Protein AF-A0A9J7BNA0-F1 (afdb_monomer)

Radius of gyration: 37.61 Å; Cα contacts (8 Å, |Δi|>4): 120; chains: 1; bounding box: 108×45×106 Å

Mean predicted aligned error: 14.89 Å

pLDDT: mean 81.91, std 12.7, range [49.75, 96.06]

Secondary structure (DSSP, 8-state):
-PPP---HHHHHHHHHHT--EEE-S-HHHHHHHHHHHHHHHHHHHHHHHHHHTTT--TT--HHHHHHHH-S--HHHHHHHTPPP------EEEHHHHHHHHHHHHHHHHHHHHHHHHHHHHHHHHHHHHHHT--HHHHHHHHHHHHHHHTT--HHHHHHHHH---HHHHHHHHHHHHHTT-HHHHHHHHH-HHHHHHHHHHHHHHHHHHHHHHHHHHHHHHHHHHHHHHHHHHHHHHHHH-

Organism: NCBI:txid1002689

Structure (mmCIF, N/CA/C/O backbone):
data_AF-A0A9J7BNA0-F1
#
_entry.id   AF-A0A9J7BNA0-F1
#
loop_
_atom_site.group_PDB
_atom_site.id
_atom_site.type_symbol
_atom_site.label_atom_id
_atom_site.label_alt_id
_atom_site.label_comp_id
_atom_site.label_asym_id
_atom_site.label_entity_id
_atom_site.label_seq_id
_atom_site.pdbx_PDB_ins_code
_atom_site.Cartn_x
_atom_site.Cartn_y
_atom_site.Cartn_z
_atom_site.occupancy
_atom_site.B_iso_or_equiv
_atom_sit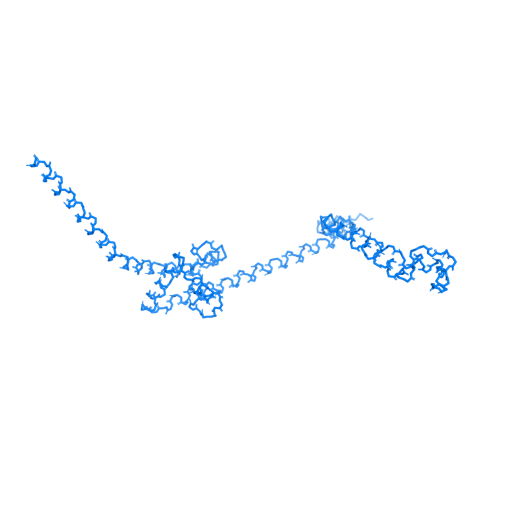e.auth_seq_id
_atom_site.auth_comp_id
_atom_site.auth_asym_id
_atom_site.auth_atom_id
_atom_site.pdbx_PDB_model_num
ATOM 1 N N . MET A 1 1 ? 54.570 -19.676 -33.212 1.00 49.75 1 MET A N 1
ATOM 2 C CA . MET A 1 1 ? 54.218 -19.304 -31.824 1.00 49.75 1 MET A CA 1
ATOM 3 C C . MET A 1 1 ? 52.813 -19.805 -31.502 1.00 49.75 1 MET A C 1
ATOM 5 O O . MET A 1 1 ? 51.882 -19.372 -32.180 1.00 49.75 1 MET A O 1
ATOM 9 N N . PRO A 1 2 ? 52.630 -20.730 -30.544 1.00 56.91 2 PRO A N 1
ATOM 10 C CA . PRO A 1 2 ? 51.299 -21.120 -30.087 1.00 56.91 2 PRO A CA 1
ATOM 11 C C . PRO A 1 2 ? 50.651 -19.941 -29.348 1.00 56.91 2 PRO A C 1
ATOM 13 O O . PRO A 1 2 ? 51.281 -19.310 -28.505 1.00 56.91 2 PRO A O 1
ATOM 16 N N . LYS A 1 3 ? 49.406 -19.598 -29.702 1.00 75.62 3 LYS A N 1
ATOM 17 C CA . LYS A 1 3 ? 48.651 -18.550 -28.999 1.00 75.62 3 LYS A CA 1
ATOM 18 C C . LYS A 1 3 ? 48.366 -19.019 -27.576 1.00 75.62 3 LYS A C 1
ATOM 20 O O . LYS A 1 3 ? 47.808 -20.101 -27.404 1.00 75.62 3 LYS A O 1
ATOM 25 N N . GLU A 1 4 ? 48.702 -18.191 -26.593 1.00 82.69 4 GLU A N 1
ATOM 26 C CA . GLU A 1 4 ? 48.373 -18.453 -25.193 1.00 82.69 4 GLU A CA 1
ATOM 27 C C . GLU A 1 4 ? 46.866 -18.720 -25.018 1.00 82.69 4 GLU A C 1
ATOM 29 O O . GLU A 1 4 ? 46.027 -18.099 -25.695 1.00 82.69 4 GLU A O 1
ATOM 34 N N . PRO A 1 5 ? 46.494 -19.676 -24.149 1.00 82.50 5 PRO A N 1
ATOM 35 C CA . PRO A 1 5 ? 45.103 -20.018 -23.924 1.00 82.50 5 PRO A CA 1
ATOM 36 C C . PRO A 1 5 ? 44.379 -18.844 -23.263 1.00 82.50 5 PRO A C 1
ATOM 38 O O . PRO A 1 5 ? 44.625 -18.493 -22.115 1.00 82.50 5 PRO A O 1
ATOM 41 N N . LYS A 1 6 ? 43.432 -18.262 -24.000 1.00 87.19 6 LYS A N 1
ATOM 42 C CA . LYS A 1 6 ? 42.624 -17.133 -23.526 1.00 87.19 6 LYS A CA 1
ATOM 43 C C . LYS A 1 6 ? 41.837 -17.488 -22.270 1.00 87.19 6 LYS A C 1
ATOM 45 O O . LYS A 1 6 ? 41.198 -18.550 -22.214 1.00 87.19 6 LYS A O 1
ATOM 50 N N . THR A 1 7 ? 41.786 -16.558 -21.324 1.00 91.25 7 THR A N 1
ATOM 51 C CA . THR A 1 7 ? 40.997 -16.713 -20.097 1.00 91.25 7 THR A CA 1
ATOM 52 C C . THR A 1 7 ? 39.488 -16.753 -20.402 1.00 91.25 7 THR A C 1
ATOM 54 O O . THR A 1 7 ? 39.037 -16.263 -21.445 1.00 91.25 7 THR A O 1
ATOM 57 N N . PRO A 1 8 ? 38.641 -17.318 -19.516 1.00 90.25 8 PRO A N 1
ATOM 58 C CA . PRO A 1 8 ? 37.188 -17.310 -19.711 1.00 90.25 8 PRO A CA 1
ATOM 59 C C . PRO A 1 8 ? 36.594 -15.902 -19.899 1.00 90.25 8 PRO A C 1
ATOM 61 O O . PRO A 1 8 ? 35.649 -15.729 -20.671 1.00 90.25 8 PRO A O 1
ATOM 64 N N . GLN A 1 9 ? 37.162 -14.886 -19.239 1.00 86.38 9 GLN A N 1
ATOM 65 C CA . GLN A 1 9 ? 36.728 -13.494 -19.384 1.00 86.38 9 GLN A CA 1
ATOM 66 C C . GLN A 1 9 ? 37.107 -12.919 -20.755 1.00 86.38 9 GLN A C 1
ATOM 68 O O . GLN A 1 9 ? 36.266 -12.303 -21.410 1.00 86.38 9 GLN A O 1
ATOM 73 N N . GLU A 1 10 ? 38.319 -13.188 -21.242 1.00 86.38 10 GLU A N 1
ATOM 74 C CA . GLU A 1 10 ? 38.751 -12.790 -22.587 1.00 86.38 10 GLU A CA 1
ATOM 75 C C . GLU A 1 10 ? 37.934 -13.468 -23.683 1.00 86.38 10 GLU A C 1
ATOM 77 O O . GLU A 1 10 ? 37.522 -12.811 -24.641 1.00 86.38 10 GLU A O 1
ATOM 82 N N . LYS A 1 11 ? 37.642 -14.767 -23.538 1.00 83.50 11 LYS A N 1
ATOM 83 C CA . LYS A 1 11 ? 36.751 -15.492 -24.456 1.00 83.50 11 LYS A CA 1
ATOM 84 C C . LYS A 1 11 ? 35.374 -14.828 -24.507 1.00 83.50 11 LYS A C 1
ATOM 86 O O . LYS A 1 11 ? 34.855 -14.588 -25.593 1.00 83.50 11 LYS A O 1
ATOM 91 N N . LYS A 1 12 ? 34.818 -14.447 -23.353 1.00 81.06 12 LYS A N 1
ATOM 92 C CA . LYS A 1 12 ? 33.523 -13.756 -23.254 1.00 81.06 12 LYS A CA 1
ATOM 93 C C . LYS A 1 12 ? 33.541 -12.363 -23.892 1.00 81.06 12 LYS A C 1
ATOM 95 O O . LYS A 1 12 ? 32.590 -12.006 -24.582 1.00 81.06 12 LYS A O 1
ATOM 100 N N . LEU A 1 13 ? 34.609 -11.589 -23.692 1.00 81.12 13 LEU A N 1
ATOM 101 C CA . LEU A 1 13 ? 34.778 -10.274 -24.320 1.00 81.12 13 LEU A CA 1
ATOM 102 C C . LEU A 1 13 ? 34.930 -10.382 -25.840 1.00 81.12 13 LEU A C 1
ATOM 104 O O . LEU A 1 13 ? 34.396 -9.552 -26.570 1.00 81.12 13 LEU A O 1
ATOM 108 N N . LEU A 1 14 ? 35.619 -11.412 -26.326 1.00 79.00 14 LEU A N 1
ATOM 109 C CA . LEU A 1 14 ? 35.747 -11.670 -27.758 1.00 79.00 14 LEU A CA 1
ATOM 110 C C . LEU A 1 14 ? 34.424 -12.094 -28.387 1.00 79.00 14 LEU A C 1
ATOM 112 O O . LEU A 1 14 ? 34.091 -11.589 -29.452 1.00 79.00 14 LEU A O 1
ATOM 116 N N . GLU A 1 15 ? 33.653 -12.964 -27.733 1.00 72.38 15 GLU A N 1
ATOM 117 C CA . GLU A 1 15 ? 32.307 -13.316 -28.199 1.00 72.38 15 GLU A CA 1
ATOM 118 C C . GLU A 1 15 ? 31.359 -12.108 -28.191 1.00 72.38 15 GLU A C 1
ATOM 120 O O . GLU A 1 15 ? 30.555 -11.957 -29.107 1.00 72.38 15 GLU A O 1
ATOM 125 N N . LEU A 1 16 ? 31.489 -11.197 -27.218 1.00 70.19 16 LEU A N 1
ATOM 126 C CA . LEU A 1 16 ? 30.736 -9.938 -27.204 1.00 70.19 16 LEU A CA 1
ATOM 127 C C . LEU A 1 16 ? 31.127 -9.018 -28.375 1.00 70.19 16 LEU A C 1
ATOM 129 O O . LEU A 1 16 ? 30.255 -8.374 -28.949 1.00 70.19 16 LEU A O 1
ATOM 133 N N . LYS A 1 17 ? 32.415 -8.980 -28.745 1.00 70.75 17 LYS A N 1
ATOM 134 C CA . LYS A 1 17 ? 32.945 -8.179 -29.865 1.00 70.75 17 LYS A CA 1
ATOM 135 C C . LYS A 1 17 ? 32.585 -8.722 -31.254 1.00 70.75 17 LYS A C 1
ATOM 137 O O . LYS A 1 17 ? 32.700 -7.980 -32.219 1.00 70.75 17 LYS A O 1
ATOM 142 N N . LYS A 1 18 ? 32.172 -9.988 -31.379 1.00 72.25 18 LYS A N 1
ATOM 143 C CA . LYS A 1 18 ? 31.821 -10.615 -32.669 1.00 72.25 18 LYS A CA 1
ATOM 144 C C . LYS A 1 18 ? 30.468 -10.164 -33.250 1.00 72.25 18 LYS A C 1
ATOM 146 O O . LYS A 1 18 ? 30.136 -10.586 -34.349 1.00 72.25 18 LYS A O 1
ATOM 151 N N . ASP A 1 19 ? 29.702 -9.335 -32.533 1.00 63.59 19 ASP A N 1
ATOM 152 C CA . ASP A 1 19 ? 28.435 -8.727 -32.980 1.00 63.59 19 ASP A CA 1
ATOM 153 C C . ASP A 1 19 ? 27.456 -9.703 -33.665 1.00 63.59 19 ASP A C 1
ATOM 155 O O . ASP A 1 19 ? 26.945 -9.483 -34.763 1.00 63.59 19 ASP A O 1
ATOM 159 N N . TYR A 1 20 ? 27.126 -10.804 -32.983 1.00 73.44 20 TYR A N 1
ATOM 160 C CA . TYR A 1 20 ? 26.054 -11.685 -33.447 1.00 73.44 20 TYR A CA 1
ATOM 161 C C . TYR A 1 20 ? 24.718 -10.939 -33.489 1.00 73.44 20 TYR A C 1
ATOM 163 O O . TYR A 1 20 ? 24.246 -10.415 -32.475 1.00 73.44 20 TYR A O 1
ATOM 171 N N . PHE A 1 21 ? 24.068 -10.940 -34.650 1.00 68.44 21 PHE A N 1
ATOM 172 C CA . PHE A 1 21 ? 22.734 -10.379 -34.808 1.00 68.44 21 PHE A CA 1
ATOM 173 C C . PHE A 1 21 ? 21.676 -11.336 -34.255 1.00 68.44 21 PHE A C 1
ATOM 175 O O . PHE A 1 21 ? 21.644 -12.524 -34.568 1.00 68.44 21 PHE A O 1
ATOM 182 N N . THR A 1 22 ? 20.775 -10.809 -33.429 1.00 68.06 22 THR A N 1
ATOM 183 C CA . THR A 1 22 ? 19.666 -11.563 -32.830 1.00 68.06 22 THR A CA 1
ATOM 184 C C . THR A 1 22 ? 18.336 -10.867 -33.089 1.00 68.06 22 THR A C 1
ATOM 186 O O . THR A 1 22 ? 18.305 -9.691 -33.449 1.00 68.06 22 THR A O 1
ATOM 189 N N . PHE A 1 23 ? 17.216 -11.569 -32.883 1.00 66.31 23 PHE A N 1
ATOM 190 C CA . PHE A 1 23 ? 15.881 -10.971 -33.005 1.00 66.31 23 PHE A CA 1
ATOM 191 C C . PHE A 1 23 ? 15.755 -9.687 -32.174 1.00 66.31 23 PHE A C 1
ATOM 193 O O . PHE A 1 23 ? 16.290 -9.614 -31.058 1.00 66.31 23 PHE A O 1
ATOM 200 N N . SER A 1 24 ? 15.010 -8.719 -32.721 1.00 66.56 24 SER A N 1
ATOM 201 C CA . SER A 1 24 ? 14.862 -7.357 -32.194 1.00 66.56 24 SER A CA 1
ATOM 202 C C . SER A 1 24 ? 14.508 -7.283 -30.698 1.00 66.56 24 SER A C 1
ATOM 204 O O . SER A 1 24 ? 14.063 -8.253 -30.076 1.00 66.56 24 SER A O 1
ATOM 206 N N . ARG A 1 25 ? 14.709 -6.094 -30.114 1.00 64.62 25 ARG A N 1
ATOM 207 C CA . ARG A 1 25 ? 14.504 -5.791 -28.686 1.00 64.62 25 ARG A CA 1
ATOM 208 C C . ARG A 1 25 ? 13.150 -6.268 -28.143 1.00 64.62 25 ARG A C 1
ATOM 210 O O . ARG A 1 25 ? 13.113 -6.783 -27.030 1.00 64.62 25 ARG A O 1
ATOM 217 N N . ASP A 1 26 ? 12.090 -6.164 -28.947 1.00 66.38 26 ASP A N 1
ATOM 218 C CA . ASP A 1 26 ? 10.745 -6.645 -28.623 1.00 66.38 26 ASP A CA 1
ATOM 219 C C . ASP A 1 26 ? 10.154 -7.463 -29.790 1.00 66.38 26 ASP A C 1
ATOM 221 O O . ASP A 1 26 ? 9.396 -6.936 -30.616 1.00 66.38 26 ASP A O 1
ATOM 225 N N . PRO A 1 27 ? 10.428 -8.779 -29.849 1.00 63.47 27 PRO A N 1
ATOM 226 C CA . PRO A 1 27 ? 9.988 -9.637 -30.954 1.00 63.47 27 PRO A CA 1
ATOM 227 C C . PRO A 1 27 ? 8.460 -9.645 -31.117 1.00 63.47 27 PRO A C 1
ATOM 229 O O . PRO A 1 27 ? 7.922 -9.685 -32.225 1.00 63.47 27 PRO A O 1
ATOM 232 N N . HIS A 1 28 ? 7.737 -9.542 -29.998 1.00 66.75 28 HIS A N 1
ATOM 233 C CA . HIS A 1 28 ? 6.276 -9.519 -29.974 1.00 66.75 28 HIS A CA 1
ATOM 234 C C . HIS A 1 28 ? 5.677 -8.129 -30.226 1.00 66.75 28 HIS A C 1
ATOM 236 O O . HIS A 1 28 ? 4.518 -8.045 -30.643 1.00 66.75 28 HIS A O 1
ATOM 242 N N . ALA A 1 29 ? 6.430 -7.040 -30.014 1.00 65.38 29 ALA A N 1
ATOM 243 C CA . ALA A 1 29 ? 5.938 -5.693 -30.306 1.00 65.38 29 ALA A CA 1
ATOM 244 C C . ALA A 1 29 ? 5.717 -5.512 -31.807 1.00 65.38 29 ALA A C 1
ATOM 246 O O . ALA A 1 29 ? 4.726 -4.899 -32.199 1.00 65.38 29 ALA A O 1
ATOM 247 N N . PHE A 1 30 ? 6.560 -6.120 -32.649 1.00 67.06 30 PHE A N 1
ATOM 248 C CA . PHE A 1 30 ? 6.318 -6.177 -34.089 1.00 67.06 30 PHE A CA 1
ATOM 249 C C . PHE A 1 30 ? 4.976 -6.855 -34.396 1.00 67.06 30 PHE A C 1
ATOM 251 O O . PHE A 1 30 ? 4.120 -6.231 -35.012 1.00 67.06 30 PHE A O 1
ATOM 258 N N . ARG A 1 31 ? 4.719 -8.068 -33.881 1.00 68.88 31 ARG A N 1
ATOM 259 C CA . ARG A 1 31 ? 3.440 -8.779 -34.099 1.00 68.88 31 ARG A CA 1
ATOM 260 C C . ARG A 1 31 ? 2.221 -7.938 -33.694 1.00 68.88 31 ARG A C 1
ATOM 262 O O . ARG A 1 31 ? 1.239 -7.911 -34.429 1.00 68.88 31 ARG A O 1
ATOM 269 N N . LYS A 1 32 ? 2.287 -7.238 -32.555 1.00 70.88 32 LYS A N 1
ATOM 270 C CA . LYS A 1 32 ? 1.180 -6.402 -32.056 1.00 70.88 32 LYS A CA 1
ATOM 271 C C . LYS A 1 32 ? 1.008 -5.096 -32.841 1.00 70.88 32 LYS A C 1
ATOM 273 O O . LYS A 1 32 ? -0.116 -4.693 -33.120 1.00 70.88 32 LYS A O 1
ATOM 278 N N . THR A 1 33 ? 2.101 -4.429 -33.209 1.00 72.75 33 THR A N 1
ATOM 279 C CA . THR A 1 33 ? 2.055 -3.089 -33.827 1.00 72.75 33 THR A CA 1
ATOM 280 C C . THR A 1 33 ? 2.015 -3.117 -35.353 1.00 72.75 33 THR A C 1
ATOM 282 O O . THR A 1 33 ? 1.596 -2.135 -35.960 1.00 72.75 33 THR A O 1
ATOM 285 N N . TRP A 1 34 ? 2.382 -4.231 -35.991 1.00 78.19 34 TRP A N 1
ATOM 286 C CA . TRP A 1 34 ? 2.466 -4.351 -37.449 1.00 78.19 34 TRP A CA 1
ATOM 287 C C . TRP A 1 34 ? 1.127 -4.137 -38.149 1.00 78.19 34 TRP A C 1
ATOM 289 O O . TRP A 1 34 ? 1.064 -3.389 -39.122 1.00 78.19 34 TRP A O 1
ATOM 299 N N . LYS A 1 35 ? 0.040 -4.720 -37.619 1.00 80.81 35 LYS A N 1
ATOM 300 C CA . LYS A 1 35 ? -1.314 -4.494 -38.149 1.00 80.81 35 LYS A CA 1
ATOM 301 C C . LYS A 1 35 ? -1.668 -3.005 -38.106 1.00 80.81 35 LYS A C 1
ATOM 303 O O . LYS A 1 35 ? -2.096 -2.457 -39.114 1.00 80.81 35 LYS A O 1
ATOM 308 N N . ARG A 1 36 ? -1.413 -2.336 -36.974 1.00 82.00 36 ARG A N 1
ATOM 309 C CA . ARG A 1 36 ? -1.677 -0.898 -36.802 1.00 82.00 36 ARG A CA 1
ATOM 310 C C . ARG A 1 36 ? -0.821 -0.040 -37.739 1.00 82.00 36 ARG A C 1
ATOM 312 O O . ARG A 1 36 ? -1.359 0.846 -38.387 1.00 82.00 36 ARG A O 1
ATOM 319 N N . LYS A 1 37 ? 0.475 -0.341 -37.876 1.00 79.06 37 LYS A N 1
ATOM 320 C CA . LYS A 1 37 ? 1.382 0.355 -38.806 1.00 79.06 37 LYS A CA 1
ATOM 321 C C . LYS A 1 37 ? 0.944 0.210 -40.269 1.00 79.06 37 LYS A C 1
ATOM 323 O O . LYS A 1 37 ? 0.960 1.197 -40.994 1.00 79.06 37 LYS A O 1
ATOM 328 N N . LYS A 1 38 ? 0.496 -0.982 -40.688 1.00 82.38 38 LYS A N 1
ATOM 329 C CA . LYS A 1 38 ? -0.084 -1.209 -42.025 1.00 82.38 38 LYS A CA 1
ATOM 330 C C . LYS A 1 38 ? -1.350 -0.391 -42.260 1.00 82.38 38 LYS A C 1
ATOM 332 O O . LYS A 1 38 ? -1.500 0.192 -43.327 1.00 82.38 38 LYS A O 1
ATOM 337 N N . VAL A 1 39 ? -2.247 -0.353 -41.275 1.00 85.25 39 VAL A N 1
ATOM 338 C CA . VAL A 1 39 ? -3.492 0.424 -41.367 1.00 85.25 39 VAL A CA 1
ATOM 339 C C . VAL A 1 39 ? -3.189 1.913 -41.511 1.00 85.25 39 VAL A C 1
ATOM 341 O O . VAL A 1 39 ? -3.719 2.529 -42.426 1.00 85.25 39 VAL A O 1
ATOM 344 N N . LEU A 1 40 ? -2.295 2.463 -40.683 1.00 84.38 40 LEU A N 1
ATOM 345 C CA . LEU A 1 40 ? -1.916 3.878 -40.749 1.00 84.38 40 LEU A CA 1
ATOM 346 C C . LEU A 1 40 ? -1.260 4.240 -42.088 1.00 84.38 40 LEU A C 1
ATOM 348 O O . LEU A 1 40 ? -1.687 5.193 -42.726 1.00 84.38 40 LEU A O 1
ATOM 352 N N . ALA A 1 41 ? -0.308 3.435 -42.573 1.00 82.19 41 ALA A N 1
ATOM 353 C CA . ALA A 1 41 ? 0.324 3.679 -43.873 1.00 82.19 41 ALA A CA 1
ATOM 354 C C . ALA A 1 41 ? -0.683 3.619 -45.040 1.00 82.19 41 ALA A C 1
ATOM 356 O O . ALA A 1 41 ? -0.592 4.402 -45.982 1.00 82.19 41 ALA A O 1
ATOM 357 N N . ASN A 1 42 ? -1.668 2.715 -44.975 1.00 83.19 42 ASN A N 1
ATOM 358 C CA . ASN A 1 42 ? -2.739 2.642 -45.972 1.00 83.19 42 ASN A CA 1
ATOM 359 C C . ASN A 1 42 ? -3.721 3.819 -45.866 1.00 83.19 42 ASN A C 1
ATOM 361 O O . ASN A 1 42 ? -4.209 4.284 -46.892 1.00 83.19 42 ASN A O 1
ATOM 365 N N . GLN A 1 43 ? -4.025 4.291 -44.654 1.00 84.31 43 GLN A N 1
ATOM 366 C CA . GLN A 1 43 ? -4.859 5.476 -44.441 1.00 84.31 43 GLN A CA 1
ATOM 367 C C . GLN A 1 43 ? -4.174 6.733 -44.974 1.00 84.31 43 GLN A C 1
ATOM 369 O O . GLN A 1 43 ? -4.803 7.482 -45.710 1.00 84.31 43 GLN A O 1
ATOM 374 N N . GLU A 1 44 ? -2.888 6.929 -44.681 1.00 83.25 44 GLU A N 1
ATOM 375 C CA . GLU A 1 44 ? -2.104 8.042 -45.227 1.00 83.25 44 GLU A CA 1
ATOM 376 C C . GLU A 1 44 ? -2.028 7.992 -46.750 1.00 83.25 44 GLU A C 1
ATOM 378 O O . GLU A 1 44 ? -2.224 9.012 -47.399 1.00 83.25 44 GLU A O 1
ATOM 383 N N . TYR A 1 45 ? -1.802 6.808 -47.328 1.00 81.12 45 TYR A N 1
ATOM 384 C CA . TYR A 1 45 ? -1.828 6.621 -48.778 1.00 81.12 45 TYR A CA 1
ATOM 385 C C . TYR A 1 45 ? -3.180 7.029 -49.377 1.00 81.12 45 TYR A C 1
ATOM 387 O O . TYR A 1 45 ? -3.211 7.794 -50.333 1.00 81.12 45 TYR A O 1
ATOM 395 N N . ARG A 1 46 ? -4.293 6.564 -48.789 1.00 80.56 46 ARG A N 1
ATOM 396 C CA . ARG A 1 46 ? -5.649 6.909 -49.248 1.00 80.56 46 ARG A CA 1
ATOM 397 C C . ARG A 1 46 ? -5.955 8.394 -49.093 1.00 80.56 46 ARG A C 1
ATOM 399 O O . ARG A 1 46 ? -6.623 8.964 -49.944 1.00 80.56 46 ARG A O 1
ATOM 406 N N . ARG A 1 47 ? -5.477 9.011 -48.011 1.00 82.19 47 ARG A N 1
ATOM 407 C CA . ARG A 1 47 ? -5.650 10.443 -47.767 1.00 82.19 47 ARG A CA 1
ATOM 408 C C . ARG A 1 47 ? -4.886 11.260 -48.806 1.00 82.19 47 ARG A C 1
ATOM 410 O O . ARG A 1 47 ? -5.492 12.097 -49.450 1.00 82.19 47 ARG A O 1
ATOM 417 N N . LYS A 1 48 ? -3.612 10.935 -49.045 1.00 79.50 48 LYS A N 1
ATOM 418 C CA . LYS A 1 48 ? -2.792 11.575 -50.086 1.00 79.50 48 LYS A CA 1
ATOM 419 C C . LYS A 1 48 ? -3.385 11.394 -51.480 1.00 79.50 48 LYS A C 1
ATOM 421 O O . LYS A 1 48 ? -3.403 12.341 -52.252 1.00 79.50 48 LYS A O 1
ATOM 426 N N . SER A 1 49 ? -3.901 10.204 -51.802 1.00 73.50 49 SER A N 1
ATOM 427 C CA . SER A 1 49 ? -4.585 10.001 -53.081 1.00 73.50 49 SER A CA 1
ATOM 428 C C . SER A 1 49 ? -5.872 10.819 -53.168 1.00 73.50 49 SER A C 1
ATOM 430 O O . SER A 1 49 ? -6.124 11.429 -54.194 1.00 73.50 49 SER A O 1
ATOM 432 N N . ALA A 1 50 ? -6.673 10.870 -52.100 1.00 76.31 50 ALA A N 1
ATOM 433 C CA . ALA A 1 50 ? -7.898 11.665 -52.083 1.00 76.31 50 ALA A CA 1
ATOM 434 C C . ALA A 1 50 ? -7.612 13.170 -52.194 1.00 76.31 50 ALA A C 1
ATOM 436 O O . ALA A 1 50 ? -8.323 13.848 -52.916 1.00 76.31 50 ALA A O 1
ATOM 437 N N . GLU A 1 51 ? -6.565 13.674 -51.533 1.00 77.38 51 GLU A N 1
ATOM 438 C CA . GLU A 1 51 ? -6.098 15.064 -51.649 1.00 77.38 51 GLU A CA 1
ATOM 439 C C . GLU A 1 51 ? -5.655 15.385 -53.088 1.00 77.38 51 GLU A C 1
ATOM 441 O O . GLU A 1 51 ? -6.057 16.406 -53.633 1.00 77.38 51 GLU A O 1
ATOM 446 N N . LEU A 1 52 ? -4.894 14.491 -53.734 1.00 71.12 52 LEU A N 1
ATOM 447 C CA . LEU A 1 52 ? -4.442 14.671 -55.122 1.00 71.12 52 LEU A CA 1
ATOM 448 C C . LEU A 1 52 ? -5.593 14.663 -56.138 1.00 71.12 52 LEU A C 1
ATOM 450 O O . LEU A 1 52 ? -5.554 15.409 -57.109 1.00 71.12 52 LEU A O 1
ATOM 454 N N . PHE A 1 53 ? -6.613 13.832 -55.918 1.00 70.50 53 PHE A N 1
ATOM 455 C CA . PHE A 1 53 ? -7.763 13.703 -56.818 1.00 70.50 53 PHE A CA 1
ATOM 456 C C . PHE A 1 53 ? -8.989 14.511 -56.365 1.00 70.50 53 PHE A C 1
ATOM 458 O O . PHE A 1 53 ? -10.053 14.375 -56.959 1.00 70.50 53 PHE A O 1
ATOM 465 N N . ALA A 1 54 ? -8.870 15.363 -55.340 1.00 69.56 54 ALA A N 1
ATOM 466 C CA . ALA A 1 54 ? -9.995 16.124 -54.786 1.00 69.56 54 ALA A CA 1
ATOM 467 C C . ALA A 1 54 ? -10.636 17.081 -55.806 1.00 69.56 54 ALA A C 1
ATOM 469 O O . ALA A 1 54 ? -11.820 17.390 -55.705 1.00 69.56 54 ALA A O 1
ATOM 470 N N . HIS A 1 55 ? -9.852 17.536 -56.784 1.00 65.94 55 HIS A N 1
ATOM 471 C CA . HIS A 1 55 ? -10.278 18.457 -57.838 1.00 65.94 55 HIS A CA 1
ATOM 472 C C . HIS A 1 55 ? -10.782 17.745 -59.102 1.00 65.94 55 HIS A C 1
ATOM 474 O O . HIS A 1 55 ? -11.206 18.410 -60.042 1.00 65.94 55 HIS A O 1
ATOM 480 N N . VAL A 1 56 ? -10.740 16.407 -59.137 1.00 62.84 56 VAL A N 1
ATOM 481 C CA . VAL A 1 56 ? -11.154 15.612 -60.297 1.00 62.84 56 VAL A CA 1
ATOM 482 C C . VAL A 1 56 ? -12.597 15.148 -60.112 1.00 62.84 56 VAL A C 1
ATOM 484 O O . VAL A 1 56 ? -12.906 14.355 -59.221 1.00 62.84 56 VAL A O 1
ATOM 487 N N . THR A 1 57 ? -13.495 15.633 -60.966 1.00 62.09 57 THR A N 1
ATOM 488 C CA . THR A 1 57 ? -14.905 15.231 -60.983 1.00 62.09 57 THR A CA 1
ATOM 489 C C . THR A 1 57 ? -15.043 13.780 -61.470 1.00 62.09 57 THR A C 1
ATOM 491 O O . THR A 1 57 ? -14.471 13.422 -62.503 1.00 62.09 57 THR A O 1
ATOM 494 N N . PRO A 1 58 ? -15.801 12.910 -60.774 1.00 58.34 58 PRO A N 1
ATOM 495 C CA . PRO A 1 58 ? -16.017 11.538 -61.227 1.00 58.34 58 PRO A CA 1
ATOM 496 C C . PRO A 1 58 ? -16.771 11.530 -62.567 1.00 58.34 58 PRO A C 1
ATOM 498 O O . PRO A 1 58 ? -17.895 12.016 -62.645 1.00 58.34 58 PRO A O 1
ATOM 501 N N . GLY A 1 59 ? -16.140 10.979 -63.611 1.00 61.34 59 GLY A N 1
ATOM 502 C CA . GLY A 1 59 ? -16.669 10.941 -64.983 1.00 61.34 59 GLY A CA 1
ATOM 503 C C . GLY A 1 59 ? -15.984 11.888 -65.977 1.00 61.34 59 GLY A C 1
ATOM 504 O O . GLY A 1 59 ? -16.379 11.902 -67.139 1.00 61.34 59 GLY A O 1
ATOM 505 N N . ALA A 1 60 ? -14.974 12.655 -65.551 1.00 60.81 60 ALA A N 1
ATOM 506 C CA . ALA A 1 60 ? -14.170 13.490 -66.446 1.00 60.81 60 ALA A CA 1
ATOM 507 C C . ALA A 1 60 ? -13.374 12.650 -67.468 1.00 60.81 60 ALA A C 1
ATOM 509 O O . ALA A 1 60 ? -12.885 11.562 -67.142 1.00 60.81 60 ALA A O 1
ATOM 510 N N . SER A 1 61 ? -13.244 13.168 -68.695 1.00 61.09 61 SER A N 1
ATOM 511 C CA . SER A 1 61 ? -12.397 12.601 -69.752 1.00 61.09 61 SER A CA 1
ATOM 512 C C . SER A 1 61 ? -10.934 12.554 -69.296 1.00 61.09 61 SER A C 1
ATOM 514 O O . SER A 1 61 ? -10.491 13.422 -68.545 1.00 61.09 61 SER A O 1
ATOM 516 N N . ALA A 1 62 ? -10.159 11.567 -69.761 1.00 61.66 62 ALA A N 1
ATOM 517 C CA . ALA A 1 62 ? -8.727 11.479 -69.459 1.00 61.66 62 ALA A CA 1
ATOM 518 C C . ALA A 1 62 ? -7.967 12.769 -69.837 1.00 61.66 62 ALA A C 1
ATOM 520 O O . ALA A 1 62 ? -7.041 13.159 -69.132 1.00 61.66 62 ALA A O 1
ATOM 521 N N . GLU A 1 63 ? -8.417 13.458 -70.886 1.00 58.88 63 GLU A N 1
ATOM 522 C CA . GLU A 1 63 ? -7.845 14.714 -71.388 1.00 58.88 63 GLU A CA 1
ATOM 523 C C . GLU A 1 63 ? -8.144 15.906 -70.456 1.00 58.88 63 GLU A C 1
ATOM 525 O O . GLU A 1 63 ? -7.273 16.739 -70.208 1.00 58.88 63 GLU A O 1
ATOM 530 N N . ASP A 1 64 ? -9.336 15.949 -69.847 1.00 57.41 64 ASP A N 1
ATOM 531 C CA . ASP A 1 64 ? -9.720 16.993 -68.882 1.00 57.41 64 ASP A CA 1
ATOM 532 C C . ASP A 1 64 ? -8.964 16.846 -67.553 1.00 57.41 64 ASP A C 1
ATOM 534 O O . ASP A 1 64 ? -8.632 17.831 -66.891 1.00 57.41 64 ASP A O 1
ATOM 538 N N . VAL A 1 65 ? -8.661 15.605 -67.159 1.00 57.59 65 VAL A N 1
ATOM 539 C CA . VAL A 1 65 ? -7.860 15.309 -65.963 1.00 57.59 65 VAL A CA 1
ATOM 540 C C . VAL A 1 65 ? -6.413 15.772 -66.142 1.00 57.59 65 VAL A C 1
ATOM 542 O O . VAL A 1 65 ? -5.823 16.291 -65.195 1.00 57.59 65 VAL A O 1
ATOM 545 N N . GLU A 1 66 ? -5.843 15.635 -67.341 1.00 57.34 66 GLU A N 1
ATOM 546 C CA . GLU A 1 66 ? -4.502 16.150 -67.646 1.00 57.34 66 GLU A CA 1
ATOM 547 C C . GLU A 1 66 ? -4.463 17.689 -67.652 1.00 57.34 66 GLU A C 1
ATOM 549 O O . GLU A 1 66 ? -3.503 18.278 -67.147 1.00 57.34 66 GLU A O 1
ATOM 554 N N . LEU A 1 67 ? -5.534 18.343 -68.118 1.00 58.12 67 LEU A N 1
ATOM 555 C CA . LEU A 1 67 ? -5.641 19.805 -68.177 1.00 58.12 67 LEU A CA 1
ATOM 556 C C . LEU A 1 67 ? -5.799 20.461 -66.790 1.00 58.12 67 LEU A C 1
ATOM 558 O O . LEU A 1 67 ? -5.185 21.493 -66.522 1.00 58.12 67 LEU A O 1
ATOM 562 N N . VAL A 1 68 ? -6.599 19.866 -65.895 1.00 56.69 68 VAL A N 1
ATOM 563 C CA . VAL A 1 68 ? -6.845 20.381 -64.527 1.00 56.69 68 VAL A CA 1
ATOM 564 C C . VAL A 1 68 ? -5.617 20.231 -63.631 1.00 56.69 68 VAL A C 1
ATOM 566 O O . VAL A 1 68 ? -5.414 21.026 -62.711 1.00 56.69 68 VAL A O 1
ATOM 569 N N . VAL A 1 69 ? -4.801 19.206 -63.874 1.00 56.75 69 VAL A N 1
ATOM 570 C CA . VAL A 1 69 ? -3.691 18.862 -62.985 1.00 56.75 69 VAL A CA 1
ATOM 571 C C . VAL A 1 69 ? -2.390 19.584 -63.370 1.00 56.75 69 VAL A C 1
ATOM 573 O O . VAL A 1 69 ? -1.564 19.757 -62.484 1.00 56.75 69 VAL A O 1
ATOM 576 N N . GLY A 1 70 ? -2.232 20.082 -64.606 1.00 52.06 70 GLY A N 1
ATOM 577 C CA . GLY A 1 70 ? -1.171 21.020 -65.019 1.00 52.06 70 GLY A CA 1
ATOM 578 C C . GLY A 1 70 ? 0.268 20.543 -64.755 1.00 52.06 70 GLY A C 1
ATOM 579 O O . GLY A 1 70 ? 0.763 20.617 -63.635 1.00 52.06 70 GLY A O 1
ATOM 580 N N . ASP A 1 71 ? 0.970 20.066 -65.788 1.00 51.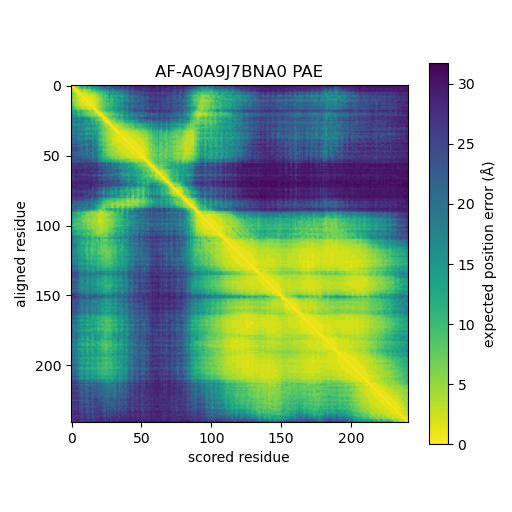91 71 ASP A N 1
ATOM 581 C CA . ASP A 1 71 ? 2.395 19.663 -65.754 1.00 51.91 71 ASP A CA 1
ATOM 582 C C . ASP A 1 71 ? 2.812 18.672 -64.644 1.00 51.91 71 ASP A C 1
ATOM 584 O O . ASP A 1 71 ? 4.002 18.417 -64.415 1.00 51.91 71 ASP A O 1
ATOM 588 N N . VAL A 1 72 ? 1.862 18.005 -63.986 1.00 53.31 72 VAL A N 1
ATOM 589 C CA . VAL A 1 72 ? 2.155 16.841 -63.146 1.00 53.31 72 VAL A CA 1
ATOM 590 C C . VAL A 1 72 ? 2.430 15.674 -64.084 1.00 53.31 72 VAL A C 1
ATOM 592 O O . VAL A 1 72 ? 1.587 14.818 -64.343 1.00 53.31 72 VAL A O 1
ATOM 595 N N . THR A 1 73 ? 3.655 15.641 -64.603 1.00 56.22 73 THR A N 1
ATOM 596 C CA . THR A 1 73 ? 4.205 14.480 -65.303 1.00 56.22 73 THR A CA 1
ATOM 597 C C . THR A 1 73 ? 3.844 13.212 -64.531 1.00 56.22 73 THR A C 1
ATOM 599 O O . THR A 1 73 ? 3.913 13.183 -63.302 1.00 56.22 73 THR A O 1
ATOM 602 N N . THR A 1 74 ? 3.509 12.131 -65.232 1.00 56.44 74 THR A N 1
ATOM 603 C CA . THR A 1 74 ? 3.217 10.796 -64.665 1.00 56.44 74 THR A CA 1
ATOM 604 C C . THR A 1 74 ? 4.199 10.363 -63.557 1.00 56.44 74 THR A C 1
ATOM 606 O O . THR A 1 74 ? 3.827 9.657 -62.617 1.00 56.44 74 THR A O 1
ATOM 609 N N . SER A 1 75 ? 5.439 10.863 -63.602 1.00 54.59 75 SER A N 1
ATOM 610 C CA . SER A 1 75 ? 6.472 10.729 -62.569 1.00 54.59 75 SER A CA 1
ATOM 611 C C . SER A 1 75 ? 6.136 11.357 -61.197 1.00 54.59 75 SER A C 1
ATOM 613 O O . SER A 1 75 ? 6.498 10.786 -60.165 1.00 54.59 75 SER A O 1
ATOM 615 N N . HIS A 1 76 ? 5.429 12.489 -61.146 1.00 55.09 76 HIS A N 1
ATOM 616 C CA . HIS A 1 76 ? 4.975 13.159 -59.922 1.00 55.09 76 HIS A CA 1
ATOM 617 C C . HIS A 1 76 ? 3.779 12.437 -59.292 1.00 55.09 76 HIS A C 1
ATOM 619 O O . HIS A 1 76 ? 3.762 12.257 -58.073 1.00 55.09 76 HIS A O 1
ATOM 625 N N . LEU A 1 77 ? 2.851 11.912 -60.102 1.00 58.12 77 LEU A N 1
ATOM 626 C CA . LEU A 1 77 ? 1.788 11.014 -59.629 1.00 58.12 77 LEU A CA 1
ATOM 627 C C . LEU A 1 77 ? 2.382 9.719 -59.050 1.00 58.12 77 LEU A C 1
ATOM 629 O O . LEU A 1 77 ? 2.018 9.298 -57.951 1.00 58.12 77 LEU A O 1
ATOM 633 N N . GLN A 1 78 ? 3.372 9.124 -59.724 1.00 56.06 78 GLN A N 1
ATOM 634 C CA . GLN A 1 78 ? 4.062 7.926 -59.231 1.00 56.06 78 GLN A CA 1
ATOM 635 C C . GLN A 1 78 ? 4.860 8.171 -57.936 1.00 56.06 78 GLN A C 1
ATOM 637 O O . GLN A 1 78 ? 4.873 7.306 -57.055 1.00 56.06 78 GLN A O 1
ATOM 642 N N . LYS A 1 79 ? 5.507 9.335 -57.780 1.00 55.53 79 LYS A N 1
ATOM 643 C CA . LYS A 1 79 ? 6.279 9.687 -56.571 1.00 55.53 79 LYS A CA 1
ATOM 644 C C . LYS A 1 79 ? 5.394 10.151 -55.405 1.00 55.53 79 LYS A C 1
ATOM 646 O O . LYS A 1 79 ? 5.676 9.782 -54.266 1.00 55.53 79 LYS A O 1
ATOM 651 N N . GLY A 1 80 ? 4.316 10.894 -55.665 1.00 55.81 80 GLY A N 1
ATOM 652 C CA . GLY A 1 80 ? 3.374 11.384 -54.646 1.00 55.81 80 GLY A CA 1
ATOM 653 C C . GLY A 1 80 ? 2.514 10.278 -54.023 1.00 55.81 80 GLY A C 1
ATOM 654 O O . GLY A 1 80 ? 2.163 10.343 -52.843 1.00 55.81 80 GLY A O 1
ATOM 655 N N . ILE A 1 81 ? 2.254 9.213 -54.789 1.00 61.22 81 ILE A N 1
ATOM 656 C CA . ILE A 1 81 ? 1.432 8.060 -54.392 1.00 61.22 81 ILE A CA 1
ATOM 657 C C . ILE A 1 81 ? 2.313 6.885 -53.911 1.00 61.22 81 ILE A C 1
ATOM 659 O O . ILE A 1 81 ? 1.826 5.795 -53.633 1.00 61.22 81 ILE A O 1
ATOM 663 N N . ALA A 1 82 ? 3.630 7.035 -53.753 1.00 64.38 82 ALA A N 1
ATOM 664 C CA . ALA A 1 82 ? 4.444 5.929 -53.248 1.00 64.38 82 ALA A CA 1
ATOM 665 C C . ALA A 1 82 ? 4.043 5.571 -51.801 1.00 64.38 82 ALA A C 1
ATOM 667 O O . ALA A 1 82 ? 4.145 6.381 -50.877 1.00 64.38 82 ALA A O 1
ATOM 668 N N . ARG A 1 83 ? 3.596 4.325 -51.576 1.00 65.62 83 ARG A N 1
ATOM 669 C CA . ARG A 1 83 ? 3.349 3.821 -50.216 1.00 65.62 83 ARG A CA 1
ATOM 670 C C . ARG A 1 83 ? 4.647 3.888 -49.4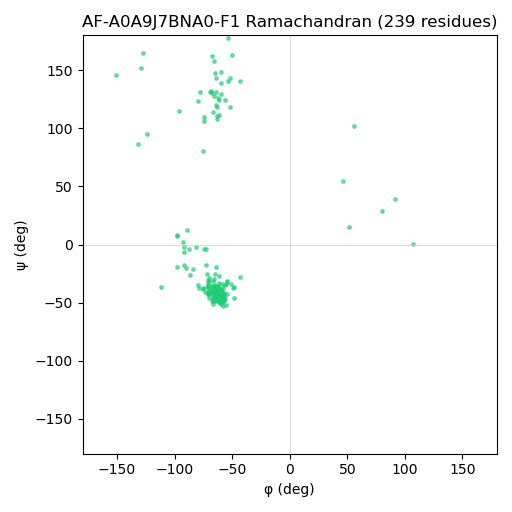22 1.00 65.62 83 ARG A C 1
ATOM 672 O O . ARG A 1 83 ? 5.661 3.340 -49.856 1.00 65.62 83 ARG A O 1
ATOM 679 N N . THR A 1 84 ? 4.596 4.481 -48.231 1.00 72.94 84 THR A N 1
ATOM 680 C CA . THR A 1 84 ? 5.720 4.463 -47.293 1.00 72.94 84 THR A CA 1
ATOM 681 C C . THR A 1 84 ? 6.176 3.018 -47.095 1.00 72.94 84 THR A C 1
ATOM 683 O O . THR A 1 84 ? 5.403 2.171 -46.634 1.00 72.94 84 THR A O 1
ATOM 686 N N . LYS A 1 85 ? 7.427 2.711 -47.463 1.00 69.25 85 LYS A N 1
ATOM 687 C CA . LYS A 1 85 ? 7.993 1.369 -47.280 1.00 69.25 85 LYS A CA 1
ATOM 688 C C . LYS A 1 85 ? 8.047 1.064 -45.784 1.00 69.25 85 LYS A C 1
ATOM 690 O O . LYS A 1 85 ? 8.847 1.627 -45.042 1.00 69.25 85 LYS A O 1
ATOM 695 N N . LEU A 1 86 ? 7.178 0.166 -45.330 1.00 66.88 86 LEU A N 1
ATOM 696 C CA . LEU A 1 86 ? 7.167 -0.281 -43.942 1.00 66.88 86 LEU A CA 1
ATOM 697 C C . LEU A 1 86 ? 8.341 -1.231 -43.699 1.00 66.88 86 LEU A C 1
ATOM 699 O O . LEU A 1 86 ? 8.336 -2.371 -44.162 1.00 66.88 86 LEU A O 1
ATOM 703 N N . ILE A 1 87 ? 9.330 -0.776 -42.935 1.00 62.59 87 ILE A N 1
ATOM 704 C CA . ILE A 1 87 ? 10.494 -1.587 -42.575 1.00 62.59 87 ILE A CA 1
ATOM 705 C C . ILE A 1 87 ? 10.126 -2.526 -41.421 1.00 62.59 87 ILE A C 1
ATOM 707 O O . ILE A 1 87 ? 9.687 -2.102 -40.344 1.00 62.59 87 ILE A O 1
ATOM 711 N N . LYS A 1 88 ? 10.319 -3.830 -41.641 1.00 62.53 88 LYS A N 1
ATOM 712 C CA . LYS A 1 88 ? 10.278 -4.845 -40.587 1.00 62.53 88 LYS A CA 1
ATOM 713 C C . LYS A 1 88 ? 11.569 -4.730 -39.778 1.00 62.53 88 LYS A C 1
ATOM 715 O O . LYS A 1 88 ? 12.631 -5.107 -40.250 1.00 62.53 88 LYS A O 1
ATOM 720 N N . TRP A 1 89 ? 11.476 -4.195 -38.564 1.00 63.66 89 TRP A N 1
ATOM 721 C CA . TRP A 1 89 ? 12.605 -4.132 -37.633 1.00 63.66 89 TRP A CA 1
ATOM 722 C C . TRP A 1 89 ? 13.023 -5.564 -37.278 1.00 63.66 89 TRP A C 1
ATOM 724 O O . TRP A 1 89 ? 12.243 -6.291 -36.658 1.00 63.66 89 TRP A O 1
ATOM 734 N N . GLY A 1 90 ? 14.195 -5.995 -37.752 1.00 63.47 90 GLY A N 1
ATOM 735 C CA . GLY A 1 90 ? 14.499 -7.422 -37.886 1.00 63.47 90 GLY A CA 1
ATOM 736 C C . GLY A 1 90 ? 15.566 -7.972 -36.956 1.00 63.47 90 GLY A C 1
ATOM 737 O O . GLY A 1 90 ? 15.407 -9.090 -36.473 1.00 63.47 90 GLY A O 1
ATOM 738 N N . THR A 1 91 ? 16.613 -7.208 -36.664 1.00 62.97 91 THR A N 1
ATOM 739 C CA . THR A 1 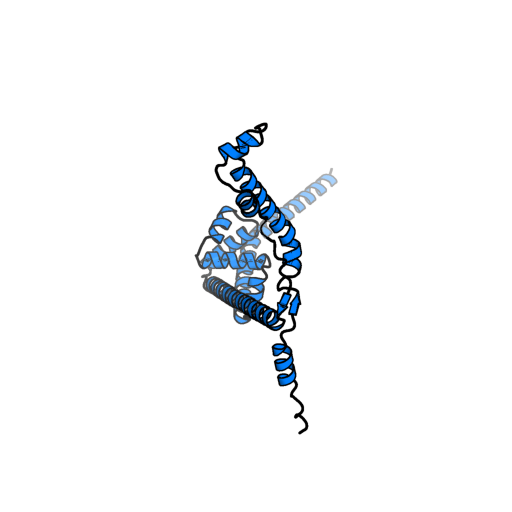91 ? 17.769 -7.709 -35.920 1.00 62.97 91 THR A CA 1
ATOM 740 C C . THR A 1 91 ? 18.436 -6.585 -35.132 1.00 62.97 91 THR A C 1
ATOM 742 O O . THR A 1 91 ? 18.421 -5.433 -35.548 1.00 62.97 91 THR A O 1
ATOM 745 N N . VAL A 1 92 ? 18.963 -6.916 -33.957 1.00 72.19 92 VAL A N 1
ATOM 746 C CA . VAL A 1 92 ? 19.825 -6.054 -33.129 1.00 72.19 92 VAL A CA 1
ATOM 747 C C . VAL A 1 92 ? 21.064 -6.850 -32.763 1.00 72.19 92 VAL A C 1
ATOM 749 O O . VAL A 1 92 ? 20.980 -8.084 -32.663 1.00 72.19 92 VAL A O 1
ATOM 752 N N . SER A 1 93 ? 22.191 -6.182 -32.534 1.00 75.38 93 SER A N 1
ATOM 753 C CA . SER A 1 93 ? 23.371 -6.903 -32.065 1.00 75.38 93 SER A CA 1
ATOM 754 C C . SER A 1 93 ? 23.108 -7.482 -30.668 1.00 75.38 93 SER A C 1
ATOM 756 O O . SER A 1 93 ? 22.332 -6.947 -29.861 1.00 75.38 93 SER A O 1
ATOM 758 N N . LEU A 1 94 ? 23.705 -8.637 -30.370 1.00 76.12 94 LEU A N 1
ATOM 759 C CA . LEU A 1 94 ? 23.598 -9.257 -29.051 1.00 76.12 94 LEU A CA 1
ATOM 760 C C . LEU A 1 94 ? 24.112 -8.304 -27.959 1.00 76.12 94 LEU A C 1
ATOM 762 O O . LEU A 1 94 ? 23.501 -8.224 -26.889 1.00 76.12 94 LEU A O 1
ATOM 766 N N . GLY A 1 95 ? 25.177 -7.548 -28.246 1.00 77.00 95 GLY A N 1
ATOM 767 C CA . GLY A 1 95 ? 25.733 -6.534 -27.351 1.00 77.00 95 GLY A CA 1
ATOM 768 C C . GLY A 1 95 ? 24.725 -5.433 -27.024 1.00 77.00 95 GLY A C 1
ATOM 769 O O . GLY A 1 95 ? 24.454 -5.179 -25.847 1.00 77.00 95 GLY A O 1
ATOM 770 N N . GLU A 1 96 ? 24.081 -4.854 -28.040 1.00 77.94 96 GLU A N 1
ATOM 771 C CA . GLU A 1 96 ? 23.028 -3.840 -27.867 1.00 77.94 96 GLU A CA 1
ATOM 772 C C . GLU A 1 96 ? 21.846 -4.369 -27.047 1.00 77.94 96 GLU A C 1
ATOM 774 O O . GLU A 1 96 ? 21.325 -3.695 -26.153 1.00 77.94 96 GLU A O 1
ATOM 779 N N . LYS A 1 97 ? 21.434 -5.614 -27.305 1.00 79.75 97 LYS A N 1
ATOM 780 C CA . LYS A 1 97 ? 20.336 -6.263 -26.581 1.00 79.75 97 LYS A CA 1
ATOM 781 C C . LYS A 1 97 ? 20.671 -6.498 -25.111 1.00 79.75 97 LYS A C 1
ATOM 783 O O . LYS A 1 97 ? 19.801 -6.321 -24.253 1.00 79.75 97 LYS A O 1
ATOM 788 N N . ILE A 1 98 ? 21.901 -6.914 -24.811 1.00 82.44 98 ILE A N 1
ATOM 789 C CA . ILE A 1 98 ? 22.380 -7.090 -23.436 1.00 82.44 98 ILE A CA 1
ATOM 790 C C . ILE A 1 98 ? 22.443 -5.732 -22.734 1.00 82.44 98 ILE A C 1
ATOM 792 O O . ILE A 1 98 ? 21.876 -5.606 -21.647 1.00 82.44 98 ILE A O 1
ATOM 796 N N . LYS A 1 99 ? 23.034 -4.712 -23.369 1.00 85.62 99 LYS A N 1
ATOM 797 C CA . LYS A 1 99 ? 23.117 -3.345 -22.833 1.00 85.62 99 LYS A CA 1
ATOM 798 C C . LYS A 1 99 ? 21.733 -2.800 -22.479 1.00 85.62 99 LYS A C 1
ATOM 800 O O . LYS A 1 99 ? 21.481 -2.464 -21.327 1.00 85.62 99 LYS A O 1
ATOM 805 N N . ALA A 1 100 ? 20.783 -2.866 -23.411 1.00 82.31 100 ALA A N 1
ATOM 806 C CA . ALA A 1 100 ? 19.413 -2.413 -23.181 1.00 82.31 100 ALA A CA 1
ATOM 807 C C . ALA A 1 100 ? 18.686 -3.190 -22.063 1.00 82.31 100 ALA A C 1
ATOM 809 O O . ALA A 1 100 ? 17.832 -2.634 -21.365 1.00 82.31 100 ALA A O 1
ATOM 810 N N . LYS A 1 101 ? 18.981 -4.488 -21.883 1.00 85.12 101 LYS A N 1
ATOM 811 C CA . LYS A 1 101 ? 18.446 -5.281 -20.760 1.00 85.12 101 LYS A CA 1
ATOM 812 C C . LYS A 1 101 ? 19.053 -4.855 -19.426 1.00 85.12 101 LYS A C 1
ATOM 814 O O . LYS A 1 101 ? 18.320 -4.823 -18.438 1.00 85.12 101 LYS A O 1
ATOM 819 N N . LEU A 1 102 ? 20.350 -4.560 -19.389 1.00 87.25 102 LEU A N 1
ATOM 820 C CA . LEU A 1 102 ? 21.037 -4.081 -18.190 1.00 87.25 102 LEU A CA 1
ATOM 821 C C . LEU A 1 102 ? 20.542 -2.689 -17.794 1.00 87.25 102 LEU A C 1
ATOM 823 O O . LEU A 1 102 ? 20.109 -2.529 -16.659 1.00 87.25 102 LEU A O 1
ATOM 827 N N . GLU A 1 103 ? 20.446 -1.753 -18.738 1.00 87.69 103 GLU A N 1
ATOM 828 C CA . GLU A 1 103 ? 19.860 -0.421 -18.511 1.00 87.69 103 GLU A CA 1
ATOM 829 C C . GLU A 1 103 ? 18.420 -0.524 -17.987 1.00 87.69 103 GLU A C 1
ATOM 831 O O . GLU A 1 103 ? 18.043 0.118 -17.009 1.00 87.69 103 GLU A O 1
ATOM 836 N N . LYS A 1 104 ? 17.594 -1.397 -18.583 1.00 85.50 104 LYS A N 1
ATOM 837 C CA . LYS A 1 104 ? 16.223 -1.625 -18.099 1.00 85.50 104 LYS A CA 1
ATOM 838 C C . LYS A 1 104 ? 16.210 -2.201 -16.682 1.00 85.50 104 LYS A C 1
ATOM 840 O O . LYS A 1 104 ? 15.339 -1.836 -15.889 1.00 85.50 104 LYS A O 1
ATOM 845 N N . ARG A 1 105 ? 17.131 -3.113 -16.354 1.00 84.38 105 ARG A N 1
ATOM 846 C CA . ARG A 1 105 ? 17.266 -3.666 -14.997 1.00 84.38 105 ARG A CA 1
ATOM 847 C C . ARG A 1 105 ? 17.674 -2.583 -14.014 1.00 84.38 105 ARG A C 1
ATOM 849 O O . ARG A 1 105 ? 17.008 -2.466 -12.996 1.00 84.38 105 ARG A O 1
ATOM 856 N N . GLU A 1 106 ? 18.674 -1.776 -14.334 1.00 86.38 106 GLU A N 1
ATOM 857 C CA . GLU A 1 106 ? 19.113 -0.647 -13.514 1.00 86.38 106 GLU A CA 1
ATOM 858 C C . GLU A 1 106 ? 17.965 0.335 -13.258 1.00 86.38 106 GLU A C 1
ATOM 860 O O . GLU A 1 106 ? 17.645 0.623 -12.108 1.00 86.38 106 GLU A O 1
ATOM 865 N N . GLN A 1 107 ? 17.236 0.735 -14.304 1.00 84.69 107 GLN A N 1
ATOM 866 C CA . GLN A 1 107 ? 16.049 1.584 -14.167 1.00 84.69 107 GLN A CA 1
ATOM 867 C C . GLN A 1 107 ? 14.969 0.938 -13.289 1.00 84.69 107 GLN A C 1
ATOM 869 O O . GLN A 1 107 ? 14.330 1.610 -12.483 1.00 84.69 107 GLN A O 1
ATOM 874 N N . THR A 1 108 ? 14.740 -0.370 -13.429 1.00 83.62 108 THR A N 1
ATOM 875 C CA . THR A 1 108 ? 13.717 -1.087 -12.650 1.00 83.62 108 THR A CA 1
ATOM 876 C C . THR A 1 108 ? 14.131 -1.236 -11.186 1.00 83.62 108 THR A C 1
ATOM 878 O O . THR A 1 108 ? 13.312 -1.018 -10.293 1.00 83.62 108 THR A O 1
ATOM 881 N N . VAL A 1 109 ? 15.398 -1.570 -10.931 1.00 81.31 109 VAL A N 1
ATOM 882 C CA . VAL A 1 109 ? 15.984 -1.672 -9.589 1.00 81.31 109 VAL A CA 1
ATOM 883 C C . VAL A 1 109 ? 15.974 -0.305 -8.914 1.00 81.31 109 VAL A C 1
ATOM 885 O O . VAL A 1 109 ? 15.480 -0.202 -7.795 1.00 81.31 109 VAL A O 1
ATOM 888 N N . GLY A 1 110 ? 16.399 0.751 -9.611 1.00 83.38 110 GLY A N 1
ATOM 889 C CA . GLY A 1 110 ? 16.356 2.128 -9.118 1.00 83.38 110 GLY A CA 1
ATOM 890 C C . GLY A 1 110 ? 14.935 2.573 -8.775 1.00 83.38 110 GLY A C 1
ATOM 891 O O . GLY A 1 110 ? 14.687 3.074 -7.681 1.00 83.38 110 GLY A O 1
ATOM 892 N N . ARG A 1 111 ? 13.954 2.290 -9.645 1.00 84.62 111 ARG A N 1
ATOM 893 C CA . ARG A 1 111 ? 12.532 2.560 -9.359 1.00 84.62 111 ARG A CA 1
ATOM 894 C C . ARG A 1 111 ? 12.029 1.796 -8.135 1.00 84.62 111 ARG A C 1
ATOM 896 O O . ARG A 1 111 ? 11.292 2.367 -7.334 1.00 84.62 111 ARG A O 1
ATOM 903 N N . ARG A 1 112 ? 12.407 0.522 -7.976 1.00 86.69 112 ARG A N 1
ATOM 904 C CA . ARG A 1 112 ? 12.015 -0.290 -6.813 1.00 86.69 112 ARG A CA 1
ATOM 905 C C . ARG A 1 112 ? 12.639 0.245 -5.526 1.00 86.69 112 ARG A C 1
ATOM 907 O O . ARG A 1 112 ? 11.922 0.404 -4.544 1.00 86.69 112 ARG A O 1
ATOM 914 N N . ALA A 1 113 ? 13.931 0.563 -5.546 1.00 87.31 113 ALA A N 1
ATOM 915 C CA . ALA A 1 113 ? 14.642 1.134 -4.407 1.00 87.31 113 ALA A CA 1
ATOM 916 C C . ALA A 1 113 ? 14.048 2.490 -3.997 1.00 87.31 113 ALA A C 1
ATOM 918 O O . ALA A 1 113 ? 13.737 2.691 -2.825 1.00 87.31 113 ALA A O 1
ATOM 919 N N . ASN A 1 114 ? 13.794 3.377 -4.964 1.00 88.88 114 ASN A N 1
ATOM 920 C CA . ASN A 1 114 ? 13.149 4.667 -4.712 1.00 88.88 114 ASN A CA 1
ATOM 921 C C . ASN A 1 114 ? 11.744 4.497 -4.129 1.00 88.88 114 ASN A C 1
ATOM 923 O O . ASN A 1 114 ? 11.386 5.185 -3.178 1.00 88.88 114 ASN A O 1
ATOM 927 N N . ARG A 1 115 ? 10.963 3.536 -4.638 1.00 89.62 115 ARG A N 1
ATOM 928 C CA . ARG A 1 115 ? 9.642 3.222 -4.080 1.00 89.62 115 ARG A CA 1
ATOM 929 C C . ARG A 1 115 ? 9.732 2.708 -2.646 1.00 89.62 115 ARG A C 1
ATOM 931 O O . ARG A 1 115 ? 8.945 3.144 -1.818 1.00 89.62 115 ARG A O 1
ATOM 938 N N . HIS A 1 116 ? 10.658 1.796 -2.348 1.00 92.12 116 HIS A N 1
ATOM 939 C CA . HIS A 1 116 ? 10.840 1.295 -0.983 1.00 92.12 116 HIS A CA 1
ATOM 940 C C . HIS A 1 116 ? 11.196 2.438 -0.029 1.00 92.12 116 HIS A C 1
ATOM 942 O O . HIS A 1 116 ? 10.521 2.590 0.979 1.00 92.12 116 HIS A O 1
ATOM 948 N N . ARG A 1 117 ? 12.156 3.298 -0.401 1.00 91.56 117 ARG A N 1
ATOM 949 C CA . ARG A 1 117 ? 12.535 4.482 0.391 1.00 91.56 117 ARG A CA 1
ATOM 950 C C . ARG A 1 117 ? 11.352 5.412 0.652 1.00 91.56 117 ARG A C 1
ATOM 952 O O . ARG A 1 117 ? 11.158 5.839 1.783 1.00 91.56 117 ARG A O 1
ATOM 959 N N . LEU A 1 118 ? 10.547 5.691 -0.376 1.00 93.19 118 LEU A N 1
ATOM 960 C CA . LEU A 1 118 ? 9.342 6.509 -0.239 1.00 93.19 118 LEU A CA 1
ATOM 961 C C . LEU A 1 118 ? 8.350 5.883 0.751 1.00 93.19 118 LEU A C 1
ATOM 963 O O . LEU A 1 118 ? 7.874 6.560 1.657 1.00 93.19 118 LEU A O 1
ATOM 967 N N . MET A 1 119 ? 8.062 4.587 0.606 1.00 93.19 119 MET A N 1
ATOM 968 C CA . MET A 1 119 ? 7.123 3.884 1.486 1.00 93.19 119 MET A CA 1
ATOM 969 C C . MET A 1 119 ? 7.644 3.766 2.920 1.00 93.19 119 MET A C 1
ATOM 971 O O . MET A 1 119 ? 6.861 3.884 3.861 1.00 93.19 119 MET A O 1
ATOM 975 N N . ASP A 1 120 ? 8.953 3.586 3.097 1.00 93.62 120 ASP A N 1
ATOM 976 C CA . ASP A 1 120 ? 9.604 3.559 4.407 1.00 93.62 120 ASP A CA 1
ATOM 977 C C . ASP A 1 120 ? 9.483 4.923 5.099 1.00 93.62 120 ASP A C 1
ATOM 979 O O . ASP A 1 120 ? 9.111 4.978 6.269 1.00 93.62 120 ASP A O 1
ATOM 983 N N . ALA A 1 121 ? 9.704 6.022 4.369 1.00 94.06 121 ALA A N 1
ATOM 984 C CA . ALA A 1 121 ? 9.550 7.379 4.893 1.00 94.06 121 ALA A CA 1
ATOM 985 C C . ALA A 1 121 ? 8.098 7.687 5.297 1.00 94.06 121 ALA A C 1
ATOM 987 O O . ALA A 1 121 ? 7.857 8.179 6.399 1.00 94.06 121 ALA A O 1
ATOM 988 N N . ILE A 1 122 ? 7.125 7.339 4.446 1.00 93.81 122 ILE A N 1
ATOM 989 C CA . ILE A 1 122 ? 5.695 7.523 4.747 1.00 93.81 122 ILE A CA 1
ATOM 990 C C . ILE A 1 122 ? 5.300 6.707 5.983 1.00 93.81 122 ILE A C 1
ATOM 992 O O . ILE A 1 122 ? 4.638 7.221 6.881 1.00 93.81 122 ILE A O 1
ATOM 996 N N . THR A 1 123 ? 5.731 5.446 6.053 1.00 94.88 123 THR A N 1
ATOM 997 C CA . THR A 1 123 ? 5.431 4.553 7.182 1.00 94.88 123 THR A CA 1
ATOM 998 C C . THR A 1 123 ? 6.057 5.065 8.476 1.00 94.88 123 THR A C 1
ATOM 1000 O O . THR A 1 123 ? 5.395 5.095 9.510 1.00 94.88 123 THR A O 1
ATOM 1003 N N . ALA A 1 124 ? 7.315 5.510 8.430 1.00 95.56 124 ALA A N 1
ATOM 1004 C CA . ALA A 1 124 ? 8.000 6.076 9.586 1.00 95.56 124 ALA A CA 1
ATOM 1005 C C . ALA A 1 124 ? 7.296 7.342 10.091 1.00 95.56 124 ALA A C 1
ATOM 1007 O O . ALA A 1 124 ? 7.055 7.461 11.294 1.00 95.56 124 ALA A O 1
ATOM 1008 N N . SER A 1 125 ? 6.916 8.241 9.178 1.00 96.06 125 SER A N 1
ATOM 1009 C CA . SER A 1 125 ? 6.162 9.454 9.505 1.00 96.06 125 SER A CA 1
ATOM 1010 C C . SER A 1 125 ? 4.824 9.107 10.157 1.00 96.06 125 SER A C 1
ATOM 1012 O O . SER A 1 125 ? 4.569 9.557 11.269 1.00 96.06 125 SER A O 1
ATOM 1014 N N . ALA A 1 126 ? 4.031 8.222 9.547 1.00 95.56 126 ALA A N 1
ATOM 1015 C CA . ALA A 1 126 ? 2.733 7.814 10.078 1.00 95.56 126 ALA A CA 1
ATOM 1016 C C . ALA A 1 126 ? 2.837 7.184 11.476 1.00 95.56 126 ALA A C 1
ATOM 1018 O O . ALA A 1 126 ? 2.101 7.565 12.382 1.00 95.56 126 ALA A O 1
ATOM 1019 N N . VAL A 1 127 ? 3.768 6.245 11.681 1.00 95.56 127 VAL A N 1
ATOM 1020 C CA . VAL A 1 127 ? 3.963 5.595 12.990 1.00 95.56 127 VAL A CA 1
ATOM 1021 C C . VAL A 1 127 ? 4.425 6.599 14.045 1.00 95.56 127 VAL A C 1
ATOM 1023 O O . VAL A 1 127 ? 3.973 6.526 15.187 1.00 95.56 127 VAL A O 1
ATOM 1026 N N . THR A 1 128 ? 5.283 7.550 13.673 1.00 95.88 128 THR A N 1
ATOM 1027 C CA . THR A 1 128 ? 5.731 8.617 14.578 1.00 95.88 128 THR A CA 1
ATOM 1028 C C . THR A 1 128 ? 4.567 9.516 14.975 1.00 95.88 128 THR A C 1
ATOM 1030 O O . THR A 1 128 ? 4.349 9.718 16.167 1.00 95.88 128 THR A O 1
ATOM 1033 N N . THR A 1 129 ? 3.766 9.968 14.006 1.00 95.88 129 THR A N 1
ATOM 1034 C CA . THR A 1 129 ? 2.576 10.792 14.253 1.00 95.88 129 THR A CA 1
ATOM 1035 C C . THR A 1 129 ? 1.568 10.077 15.146 1.00 95.88 129 THR A C 1
ATOM 1037 O O . THR A 1 129 ? 1.054 10.670 16.084 1.00 95.88 129 THR A O 1
ATOM 1040 N N . LEU A 1 130 ? 1.310 8.787 14.914 1.00 94.62 130 LEU A N 1
ATOM 1041 C CA . LEU A 1 130 ? 0.429 7.988 15.774 1.00 94.62 130 LEU A CA 1
ATOM 1042 C C . LEU A 1 130 ? 0.986 7.826 17.193 1.00 94.62 130 LEU A C 1
ATOM 1044 O O . LEU A 1 130 ? 0.226 7.796 18.161 1.00 94.62 130 LEU A O 1
ATOM 1048 N N . GLY A 1 131 ? 2.306 7.689 17.310 1.00 92.31 131 GLY A N 1
ATOM 1049 C CA . GLY A 1 131 ? 3.006 7.541 18.581 1.00 92.31 131 GLY A CA 1
ATOM 1050 C C . GLY A 1 131 ? 3.064 8.822 19.413 1.00 92.31 131 GLY A C 1
ATOM 1051 O O . GLY A 1 131 ? 3.164 8.717 20.633 1.00 92.31 131 GLY A O 1
ATOM 1052 N N . SER A 1 132 ? 2.981 9.997 18.780 1.00 94.00 132 SER A N 1
ATOM 1053 C CA . SER A 1 132 ? 3.032 11.305 19.444 1.00 94.00 132 SER A CA 1
ATOM 1054 C C . SER A 1 132 ? 1.674 11.823 19.922 1.00 94.00 132 SER A C 1
ATOM 1056 O O . SER A 1 132 ? 1.625 12.886 20.529 1.00 94.00 132 SER A O 1
ATOM 1058 N N . LEU A 1 133 ? 0.575 11.119 19.634 1.00 93.62 133 LEU A N 1
ATOM 1059 C CA . LEU A 1 133 ? -0.761 11.549 20.050 1.00 93.62 133 LEU A CA 1
ATOM 1060 C C . LEU A 1 133 ? -0.933 11.453 21.569 1.00 93.62 133 LEU A C 1
ATOM 1062 O O . LEU A 1 133 ? -0.674 10.407 22.173 1.00 93.62 133 LEU A O 1
ATOM 1066 N N . GLU A 1 134 ? -1.458 12.523 22.161 1.00 91.94 134 GLU A N 1
ATOM 1067 C CA . GLU A 1 134 ? -1.929 12.526 23.546 1.00 91.94 134 GLU A CA 1
ATOM 1068 C C . GLU A 1 134 ? -3.169 11.634 23.716 1.00 91.94 134 GLU A C 1
ATOM 1070 O O . GLU A 1 134 ? -3.857 11.309 22.749 1.00 91.94 134 GLU A O 1
ATOM 1075 N N . GLU A 1 135 ? -3.498 11.236 24.948 1.00 87.31 135 GLU A N 1
ATOM 1076 C CA . GLU A 1 135 ? -4.566 10.256 25.210 1.00 87.31 135 GLU A CA 1
ATOM 1077 C C . GLU A 1 135 ? -5.952 10.701 24.697 1.00 87.31 135 GLU A C 1
ATOM 1079 O O . GLU A 1 135 ? -6.700 9.893 24.130 1.00 87.31 135 GLU A O 1
ATOM 1084 N N . ASN A 1 136 ? -6.267 11.995 24.818 1.00 88.69 136 ASN A N 1
ATOM 1085 C CA . ASN A 1 136 ? -7.518 12.570 24.316 1.00 88.69 136 ASN A CA 1
ATOM 1086 C C . ASN A 1 136 ? -7.573 12.518 22.781 1.00 88.69 136 ASN A C 1
ATOM 1088 O O . ASN A 1 136 ? -8.505 11.952 22.208 1.00 88.69 136 ASN A O 1
ATOM 1092 N N . GLN A 1 137 ? -6.521 13.006 22.119 1.00 90.62 137 GLN A N 1
ATOM 1093 C CA . GLN A 1 137 ? -6.409 13.002 20.658 1.00 90.62 137 GLN A CA 1
ATOM 1094 C C . GLN A 1 137 ? -6.405 11.578 20.090 1.00 90.62 137 GLN A C 1
ATOM 1096 O O . GLN A 1 137 ? -7.063 11.291 19.090 1.00 90.62 137 GLN A O 1
ATOM 1101 N N . LEU A 1 138 ? -5.702 10.658 20.752 1.00 91.81 138 LEU A N 1
ATOM 1102 C CA . LEU A 1 138 ? -5.651 9.251 20.379 1.00 91.81 138 LEU A CA 1
ATOM 1103 C C . LEU A 1 138 ? -7.048 8.628 20.385 1.00 91.81 138 LEU A C 1
ATOM 1105 O O . LEU A 1 138 ? -7.388 7.877 19.472 1.00 91.81 138 LEU A O 1
ATOM 1109 N N . THR A 1 139 ? -7.864 8.939 21.392 1.00 91.88 139 THR A N 1
ATOM 1110 C CA . THR A 1 139 ? -9.222 8.398 21.501 1.00 91.88 139 THR A CA 1
ATOM 1111 C C . THR A 1 139 ? -10.096 8.837 20.327 1.00 91.88 139 THR A C 1
ATOM 1113 O O . THR A 1 139 ? -10.780 7.999 19.730 1.00 91.88 139 THR A O 1
ATOM 1116 N N . ASP A 1 140 ? -10.034 10.112 19.946 1.00 91.88 140 ASP A N 1
ATOM 1117 C CA . ASP A 1 140 ? -10.812 10.647 18.825 1.00 91.88 140 ASP A CA 1
ATOM 1118 C C . ASP A 1 140 ? -10.328 10.110 17.476 1.00 91.88 140 ASP A C 1
ATOM 1120 O O . ASP A 1 140 ? -11.136 9.682 16.648 1.00 91.88 140 ASP A O 1
ATOM 1124 N N . VAL A 1 141 ? -9.013 10.009 17.284 1.00 93.00 141 VAL A N 1
ATOM 1125 C CA . VAL A 1 141 ? -8.416 9.412 16.080 1.00 93.00 141 VAL A CA 1
ATOM 1126 C C . VAL A 1 141 ? -8.812 7.943 15.941 1.00 93.00 141 VAL A C 1
ATOM 1128 O O . VAL A 1 141 ? -9.206 7.503 14.862 1.00 93.00 141 VAL A O 1
ATOM 1131 N N . VAL A 1 142 ? -8.777 7.174 17.031 1.00 93.12 142 VAL A N 1
ATOM 1132 C CA . VAL A 1 142 ? -9.182 5.760 17.032 1.00 93.12 142 VAL A CA 1
ATOM 1133 C C . VAL A 1 142 ? -10.671 5.603 16.713 1.00 93.12 142 VAL A C 1
ATOM 1135 O O . VAL A 1 142 ? -11.039 4.698 15.960 1.00 93.12 142 VAL A O 1
ATOM 1138 N N . ARG A 1 143 ? -11.534 6.490 17.229 1.00 89.81 143 ARG A N 1
ATOM 1139 C CA . ARG A 1 143 ? -12.964 6.524 16.870 1.00 89.81 143 ARG A CA 1
ATOM 1140 C C . ARG A 1 143 ? -13.156 6.810 15.385 1.00 89.81 143 ARG A C 1
ATOM 1142 O O . ARG A 1 143 ? -13.885 6.075 14.720 1.00 89.81 143 ARG A O 1
ATOM 1149 N N . ARG A 1 144 ? -12.461 7.822 14.866 1.00 90.06 144 ARG A N 1
ATOM 1150 C CA . ARG A 1 144 ? -12.504 8.214 13.455 1.00 90.06 144 ARG A CA 1
ATOM 1151 C C . ARG A 1 144 ? -12.058 7.074 12.537 1.00 90.06 144 ARG A C 1
ATOM 1153 O O . ARG A 1 144 ? -12.788 6.704 11.623 1.00 90.06 144 ARG A O 1
ATOM 1160 N N . ILE A 1 145 ? -10.933 6.423 12.845 1.00 90.88 145 ILE A N 1
ATOM 1161 C CA . ILE A 1 145 ? -10.453 5.232 12.122 1.00 90.88 145 ILE A CA 1
ATOM 1162 C C . ILE A 1 145 ? -11.497 4.108 12.158 1.00 90.88 145 ILE A C 1
ATOM 1164 O O . ILE A 1 145 ? -11.769 3.482 11.136 1.00 90.88 145 ILE A O 1
ATOM 1168 N N . ALA A 1 146 ? -12.101 3.835 13.317 1.00 89.50 146 ALA A N 1
ATOM 1169 C CA . ALA A 1 146 ? -13.083 2.761 13.444 1.00 89.50 146 ALA A CA 1
ATOM 1170 C C . ALA A 1 146 ? -14.362 3.007 12.629 1.00 89.50 146 ALA A C 1
ATOM 1172 O O . ALA A 1 146 ? -14.935 2.043 12.117 1.00 89.50 146 ALA A O 1
ATOM 1173 N N . LEU A 1 147 ? -14.801 4.263 12.500 1.00 87.38 147 LEU A N 1
ATOM 1174 C CA . LEU A 1 147 ? -15.911 4.645 11.622 1.00 87.38 147 LEU A CA 1
ATOM 1175 C C . LEU A 1 147 ? -15.536 4.445 10.152 1.00 87.38 147 LEU A C 1
ATOM 1177 O O . LEU A 1 147 ? -16.262 3.782 9.414 1.00 87.38 147 LEU A O 1
ATOM 1181 N N . LEU A 1 148 ? -14.359 4.928 9.754 1.00 86.25 148 LEU A N 1
ATOM 1182 C CA . LEU A 1 148 ? -13.844 4.796 8.392 1.00 86.25 148 LEU A CA 1
ATOM 1183 C C . LEU A 1 148 ? -13.738 3.329 7.954 1.00 86.25 148 LEU A C 1
ATOM 1185 O O . LEU A 1 148 ? -14.237 2.959 6.889 1.00 86.25 148 LEU A O 1
ATOM 1189 N N . LEU A 1 149 ? -13.185 2.462 8.807 1.00 84.50 149 LEU A N 1
ATOM 1190 C CA . LEU A 1 149 ? -13.053 1.027 8.530 1.00 84.50 149 LEU A CA 1
ATOM 1191 C C . LEU A 1 149 ? -14.397 0.291 8.392 1.00 84.50 149 LEU A C 1
ATOM 1193 O O . LEU A 1 149 ? -14.432 -0.788 7.805 1.00 84.50 149 LEU A O 1
ATOM 1197 N N . ARG A 1 150 ? -15.504 0.853 8.896 1.00 84.12 150 ARG A N 1
ATOM 1198 C CA . ARG A 1 150 ? -16.862 0.292 8.757 1.00 84.12 150 ARG A CA 1
ATOM 1199 C C . ARG A 1 150 ? -17.597 0.768 7.500 1.00 84.12 150 ARG A C 1
ATOM 1201 O O . ARG A 1 150 ? -18.793 0.527 7.383 1.00 84.12 150 ARG A O 1
ATOM 1208 N N . GLY A 1 151 ? -16.888 1.402 6.567 1.00 77.38 151 GLY A N 1
ATOM 1209 C CA . GLY A 1 151 ? -17.475 1.959 5.348 1.00 77.38 151 GLY A CA 1
ATOM 1210 C C . GLY A 1 151 ? -17.890 3.419 5.508 1.00 77.38 151 GLY A C 1
ATOM 1211 O O . GLY A 1 151 ? -18.953 3.783 5.025 1.00 77.38 151 GLY A O 1
ATOM 1212 N N . GLY A 1 152 ? -17.073 4.217 6.212 1.00 77.44 152 GLY A N 1
ATOM 1213 C CA . GLY A 1 152 ? -17.329 5.635 6.495 1.00 77.44 152 GLY A CA 1
ATOM 1214 C C . GLY A 1 152 ? -17.613 6.509 5.265 1.00 77.44 152 GLY A C 1
ATOM 1215 O O . GLY A 1 152 ? -17.568 6.046 4.126 1.00 77.44 152 GLY A O 1
ATOM 1216 N N . ASP A 1 153 ? -17.895 7.789 5.507 1.00 83.25 153 ASP A N 1
ATOM 1217 C CA . ASP A 1 153 ? -18.392 8.730 4.498 1.00 83.25 153 ASP A CA 1
ATOM 1218 C C . ASP A 1 153 ? -17.454 8.846 3.269 1.00 83.25 153 ASP A C 1
ATOM 1220 O O . ASP A 1 153 ? -16.266 9.160 3.421 1.00 83.25 153 ASP A O 1
ATOM 1224 N N . PRO A 1 154 ? -17.956 8.622 2.036 1.00 84.19 154 PRO A N 1
ATOM 1225 C CA . PRO A 1 154 ? -17.203 8.851 0.803 1.00 84.19 154 PRO A CA 1
ATOM 1226 C C . PRO A 1 154 ? -16.561 10.242 0.699 1.00 84.19 154 PRO A C 1
ATOM 1228 O O . PRO A 1 154 ? -15.460 10.364 0.153 1.00 84.19 154 PRO A O 1
ATOM 1231 N N . MET A 1 155 ? -17.202 11.288 1.231 1.00 85.75 155 MET A N 1
ATOM 1232 C CA . MET A 1 155 ? -16.633 12.641 1.235 1.00 85.75 155 MET A CA 1
ATOM 1233 C C . MET A 1 155 ? -15.426 12.750 2.166 1.00 85.75 155 MET A C 1
ATOM 1235 O O . MET A 1 155 ? -14.418 13.375 1.822 1.00 85.75 155 MET A O 1
ATOM 1239 N N . GLU A 1 156 ? -15.489 12.100 3.326 1.00 84.62 156 GLU A N 1
ATOM 1240 C CA . GLU A 1 156 ? -14.369 12.053 4.260 1.00 84.62 156 GLU A CA 1
ATOM 1241 C C . GLU A 1 156 ? -13.179 11.298 3.655 1.00 84.62 156 GLU A C 1
ATOM 1243 O O . GLU A 1 156 ? -12.031 11.729 3.797 1.00 84.62 156 GLU A O 1
ATOM 1248 N N . TRP A 1 157 ? -13.447 10.227 2.902 1.00 84.62 157 TRP A N 1
ATOM 1249 C CA . TRP A 1 157 ? -12.419 9.541 2.124 1.00 84.62 157 TRP A CA 1
ATOM 1250 C C . TRP A 1 157 ? -11.760 10.465 1.107 1.00 84.62 157 TRP A C 1
ATOM 1252 O O . TRP A 1 157 ? -10.532 10.543 1.073 1.00 84.62 157 TRP A O 1
ATOM 1262 N N . ALA A 1 158 ? -12.545 11.193 0.310 1.00 87.06 158 ALA A N 1
ATOM 1263 C CA . ALA A 1 158 ? -12.010 12.136 -0.671 1.00 87.06 158 ALA A CA 1
ATOM 1264 C C . ALA A 1 158 ? -11.102 13.190 -0.011 1.00 87.06 158 ALA A C 1
ATOM 1266 O O . ALA A 1 158 ? -9.996 13.443 -0.498 1.00 87.06 158 ALA A O 1
ATOM 1267 N N . ARG A 1 159 ? -11.515 13.716 1.150 1.00 88.88 159 ARG A N 1
ATOM 1268 C CA . ARG A 1 159 ? -10.716 14.647 1.958 1.00 88.88 159 ARG A CA 1
ATOM 1269 C C . ARG A 1 159 ? -9.399 14.020 2.417 1.00 88.88 159 ARG A C 1
ATOM 1271 O O . ARG A 1 159 ? -8.347 14.619 2.229 1.00 88.88 159 ARG A O 1
ATOM 1278 N N . LEU A 1 160 ? -9.436 12.804 2.967 1.00 88.56 160 LEU A N 1
ATOM 1279 C CA . LEU A 1 160 ? -8.247 12.072 3.428 1.00 88.56 160 LEU A CA 1
ATOM 1280 C C . LEU A 1 160 ? -7.246 11.791 2.300 1.00 88.56 160 LEU A C 1
ATOM 1282 O O . LEU A 1 160 ? -6.037 11.880 2.508 1.00 88.56 160 LEU A O 1
ATOM 1286 N N . TYR A 1 161 ? -7.733 11.472 1.098 1.00 84.44 161 TYR A N 1
ATOM 1287 C CA . TYR A 1 161 ? -6.870 11.234 -0.060 1.00 84.44 161 TYR A CA 1
ATOM 1288 C C . TYR A 1 161 ? -6.083 12.489 -0.461 1.00 84.44 161 TYR A C 1
ATOM 1290 O O . TYR A 1 161 ? -4.889 12.396 -0.776 1.00 84.44 161 TYR A O 1
ATOM 1298 N N . GLN A 1 162 ? -6.738 13.649 -0.417 1.00 89.06 162 GLN A N 1
ATOM 1299 C CA . GLN A 1 162 ? -6.174 14.932 -0.838 1.00 89.06 162 GLN A CA 1
ATOM 1300 C C . GLN A 1 162 ? -5.388 15.644 0.274 1.00 89.06 162 GLN A C 1
ATOM 1302 O O . GLN A 1 162 ? -4.462 16.392 -0.026 1.00 89.06 162 GLN A O 1
ATOM 1307 N N . SER A 1 163 ? -5.708 15.386 1.543 1.00 91.06 163 SER A N 1
ATOM 1308 C CA . SER A 1 163 ? -5.110 16.062 2.698 1.00 91.06 163 SER A CA 1
ATOM 1309 C C . SER A 1 163 ? -3.615 15.781 2.837 1.00 91.06 163 SER A C 1
ATOM 1311 O O . SER A 1 163 ? -3.185 14.633 2.810 1.00 91.06 163 SER A O 1
ATOM 1313 N N . SER A 1 164 ? -2.808 16.824 3.023 1.00 90.88 164 SER A N 1
ATOM 1314 C CA . SER A 1 164 ? -1.371 16.710 3.328 1.00 90.88 164 SER A CA 1
ATOM 1315 C C . SER A 1 164 ? -1.073 16.709 4.829 1.00 90.88 164 SER A C 1
ATOM 1317 O O . SER A 1 164 ? 0.094 16.647 5.207 1.00 90.88 164 SER A O 1
ATOM 1319 N N . ASP A 1 165 ? -2.105 16.764 5.676 1.00 93.62 165 ASP A N 1
ATOM 1320 C CA . ASP A 1 165 ? -1.956 16.726 7.129 1.00 93.62 165 ASP A CA 1
ATOM 1321 C C . ASP A 1 165 ? -1.324 15.386 7.567 1.00 93.62 165 ASP A C 1
ATOM 1323 O O . ASP A 1 165 ? -1.842 14.317 7.208 1.00 93.62 165 ASP A O 1
ATOM 1327 N N . PRO A 1 166 ? -0.217 15.407 8.341 1.00 92.56 166 PRO A N 1
ATOM 1328 C CA . PRO A 1 166 ? 0.396 14.207 8.902 1.00 92.56 166 PRO A CA 1
ATOM 1329 C C . PRO A 1 166 ? -0.595 13.271 9.600 1.00 92.56 166 PRO A C 1
ATOM 1331 O O . PRO A 1 166 ? -0.464 12.049 9.484 1.00 92.56 166 PRO A O 1
ATOM 1334 N N . LEU A 1 167 ? -1.603 13.812 10.292 1.00 93.25 167 LEU A N 1
ATOM 1335 C CA . LEU A 1 167 ? -2.589 12.999 11.000 1.00 93.25 167 LEU A CA 1
ATOM 1336 C C . LEU A 1 167 ? -3.525 12.261 10.037 1.00 93.25 167 LEU A C 1
ATOM 1338 O O . LEU A 1 167 ? -3.747 11.058 10.180 1.00 93.25 167 LEU A O 1
ATOM 1342 N N . ASP A 1 168 ? -4.034 12.955 9.022 1.00 92.94 168 ASP A N 1
ATOM 1343 C CA . ASP A 1 168 ? -4.859 12.349 7.975 1.00 92.94 168 ASP A CA 1
ATOM 1344 C C . ASP A 1 168 ? -4.063 11.297 7.180 1.00 92.94 168 ASP A C 1
ATOM 1346 O O . ASP A 1 168 ? -4.580 10.216 6.881 1.00 92.94 168 ASP A O 1
ATOM 1350 N N . ARG A 1 169 ? -2.775 11.547 6.907 1.00 93.50 169 ARG A N 1
ATOM 1351 C CA . ARG A 1 169 ? -1.875 10.560 6.283 1.00 93.50 169 ARG A CA 1
ATOM 1352 C C . ARG A 1 169 ? -1.635 9.344 7.174 1.00 93.50 169 ARG A C 1
ATOM 1354 O O . ARG A 1 169 ? -1.573 8.226 6.661 1.00 93.50 169 ARG A O 1
ATOM 1361 N N . ALA A 1 170 ? -1.555 9.532 8.487 1.00 94.81 170 ALA A N 1
ATOM 1362 C CA . ALA A 1 170 ? -1.449 8.438 9.442 1.00 94.81 170 ALA A CA 1
ATOM 1363 C C . ALA A 1 170 ? -2.737 7.596 9.521 1.00 94.81 170 ALA A C 1
ATOM 1365 O O . ALA A 1 170 ? -2.669 6.367 9.539 1.00 94.81 170 ALA A O 1
ATOM 1366 N N . ILE A 1 171 ? -3.912 8.232 9.490 1.00 93.50 171 ILE A N 1
ATOM 1367 C CA . ILE A 1 171 ? -5.214 7.548 9.404 1.00 93.50 171 ILE A CA 1
ATOM 1368 C C . ILE A 1 171 ? -5.302 6.733 8.109 1.00 93.50 171 ILE A C 1
ATOM 1370 O O . ILE A 1 171 ? -5.656 5.551 8.136 1.00 93.50 171 ILE A O 1
ATOM 1374 N N . PHE A 1 172 ? -4.924 7.341 6.984 1.00 92.50 172 PHE A N 1
ATOM 1375 C CA . PHE A 1 172 ? -4.885 6.678 5.684 1.00 92.50 172 PHE A CA 1
ATOM 1376 C C . PHE A 1 172 ? -3.939 5.470 5.677 1.00 92.50 172 PHE A C 1
ATOM 1378 O O . PHE A 1 172 ? -4.295 4.400 5.185 1.00 92.50 172 PHE A O 1
ATOM 1385 N N . PHE A 1 173 ? -2.758 5.608 6.284 1.00 93.81 173 PHE A N 1
ATOM 1386 C CA . PHE A 1 173 ? -1.815 4.508 6.480 1.00 93.81 173 PHE A CA 1
ATOM 1387 C C . PHE A 1 173 ? -2.449 3.329 7.236 1.00 93.81 173 PHE A C 1
ATOM 1389 O O . PHE A 1 173 ? -2.328 2.184 6.795 1.00 93.81 173 PHE A O 1
ATOM 1396 N N . VAL A 1 174 ? -3.157 3.588 8.343 1.00 93.81 174 VAL A N 1
ATOM 1397 C CA . VAL A 1 174 ? -3.812 2.533 9.137 1.00 93.81 174 VAL A CA 1
ATOM 1398 C C . VAL A 1 174 ? -4.901 1.826 8.337 1.00 93.81 174 VAL A C 1
ATOM 1400 O O . VAL A 1 174 ? -5.011 0.598 8.413 1.00 93.81 174 VAL A O 1
ATOM 1403 N N . GLU A 1 175 ? -5.692 2.560 7.555 1.00 91.06 175 GLU A N 1
ATOM 1404 C CA . GLU A 1 175 ? -6.700 1.939 6.696 1.00 91.06 175 GLU A CA 1
ATOM 1405 C C . GLU A 1 175 ? -6.065 1.051 5.624 1.00 91.06 175 GLU A C 1
ATOM 1407 O O . GLU A 1 175 ? -6.448 -0.117 5.498 1.00 91.06 175 GLU A O 1
ATOM 1412 N N . ARG A 1 176 ? -5.051 1.551 4.913 1.00 91.69 176 ARG A N 1
ATOM 1413 C CA . ARG A 1 176 ? -4.371 0.788 3.860 1.00 91.69 176 ARG A CA 1
ATOM 1414 C C . ARG A 1 176 ? -3.745 -0.481 4.404 1.00 91.69 176 ARG A C 1
ATOM 1416 O O . ARG A 1 176 ? -3.873 -1.549 3.803 1.00 91.69 176 ARG A O 1
ATOM 1423 N N . LEU A 1 177 ? -3.134 -0.383 5.579 1.00 92.88 177 LEU A N 1
ATOM 1424 C CA . LEU A 1 177 ? -2.577 -1.532 6.271 1.00 92.88 177 LEU A CA 1
ATOM 1425 C C . LEU A 1 177 ? -3.667 -2.533 6.687 1.00 92.88 177 LEU A C 1
ATOM 1427 O O . LEU A 1 177 ? -3.480 -3.737 6.526 1.00 92.88 177 LEU A O 1
ATOM 1431 N N . SER A 1 178 ? -4.820 -2.052 7.162 1.00 89.56 178 SER A N 1
ATOM 1432 C CA . SER A 1 178 ? -5.965 -2.899 7.542 1.00 89.56 178 SER A CA 1
ATOM 1433 C C . SER A 1 178 ? -6.588 -3.620 6.342 1.00 89.56 178 SER A C 1
ATOM 1435 O O . SER A 1 178 ? -7.099 -4.727 6.489 1.00 89.56 178 SER A O 1
ATOM 1437 N N . ARG A 1 179 ? -6.506 -3.023 5.147 1.00 88.38 179 ARG A N 1
ATOM 1438 C CA . ARG A 1 179 ? -6.909 -3.639 3.871 1.00 88.38 179 ARG A CA 1
ATOM 1439 C C . ARG A 1 179 ? -5.849 -4.568 3.268 1.00 88.38 179 ARG A C 1
ATOM 1441 O O . ARG A 1 179 ? -6.101 -5.173 2.230 1.00 88.38 179 ARG A O 1
ATOM 1448 N N . GLY A 1 180 ? -4.684 -4.703 3.901 1.00 90.75 180 GLY A N 1
ATOM 1449 C CA . GLY A 1 180 ? -3.623 -5.603 3.451 1.00 90.75 180 GLY A CA 1
ATOM 1450 C C . GLY A 1 180 ? -2.768 -5.050 2.310 1.00 90.75 180 GLY A C 1
ATOM 1451 O O . GLY A 1 180 ? -2.245 -5.825 1.510 1.00 90.75 180 GLY A O 1
ATOM 1452 N N . ASP A 1 181 ? -2.607 -3.727 2.212 1.00 92.75 181 ASP A N 1
ATOM 1453 C CA . ASP A 1 181 ? -1.724 -3.126 1.212 1.00 92.75 181 ASP A CA 1
ATOM 1454 C C . ASP A 1 181 ? -0.264 -3.576 1.421 1.00 92.75 181 ASP A C 1
ATOM 1456 O O . ASP A 1 181 ? 0.409 -3.216 2.395 1.00 92.75 181 ASP A O 1
ATOM 1460 N N . SER A 1 182 ? 0.218 -4.383 0.471 1.00 92.19 182 SER A N 1
ATOM 1461 C CA . SER A 1 182 ? 1.544 -5.010 0.505 1.00 92.19 182 SER A CA 1
ATOM 1462 C C . SER A 1 182 ? 2.692 -4.016 0.690 1.00 92.19 182 SER A C 1
ATOM 1464 O O . SER A 1 182 ? 3.680 -4.350 1.341 1.00 92.19 182 SER A O 1
ATOM 1466 N N . TYR A 1 183 ? 2.569 -2.782 0.190 1.00 91.56 183 TYR A N 1
ATOM 1467 C CA . TYR A 1 183 ? 3.655 -1.808 0.272 1.00 91.56 183 TYR A CA 1
ATOM 1468 C C . TYR A 1 183 ? 3.898 -1.333 1.705 1.00 91.56 183 TYR A C 1
ATOM 1470 O O . TYR A 1 183 ? 5.054 -1.234 2.127 1.00 91.56 183 TYR A O 1
ATOM 1478 N N . TYR A 1 184 ? 2.825 -1.083 2.456 1.00 93.06 184 TYR A N 1
ATOM 1479 C CA . TYR A 1 184 ? 2.896 -0.657 3.854 1.00 93.06 184 TYR A CA 1
ATOM 1480 C C . TYR A 1 184 ? 3.266 -1.813 4.784 1.00 93.06 184 TYR A C 1
ATOM 1482 O O . TYR A 1 184 ? 4.066 -1.634 5.704 1.00 93.06 184 TYR A O 1
ATOM 1490 N N . VAL A 1 185 ? 2.749 -3.016 4.509 1.00 93.12 185 VAL A N 1
ATOM 1491 C CA . VAL A 1 185 ? 3.139 -4.232 5.239 1.00 93.12 185 VAL A CA 1
ATOM 1492 C C . VAL A 1 185 ? 4.638 -4.489 5.086 1.00 93.12 185 VAL A C 1
ATOM 1494 O O . VAL A 1 185 ? 5.334 -4.698 6.082 1.00 93.12 185 VAL A O 1
ATOM 1497 N N . ASP A 1 186 ? 5.156 -4.428 3.859 1.00 93.56 186 ASP A N 1
ATOM 1498 C CA . ASP A 1 186 ? 6.577 -4.639 3.599 1.00 93.56 186 ASP A CA 1
ATOM 1499 C C . ASP A 1 186 ? 7.444 -3.531 4.213 1.00 93.56 186 ASP A C 1
ATOM 1501 O O . ASP A 1 186 ? 8.521 -3.825 4.730 1.00 93.56 186 ASP A O 1
ATOM 1505 N N . ALA A 1 187 ? 6.993 -2.271 4.198 1.00 93.69 187 ALA A N 1
ATOM 1506 C CA . ALA A 1 187 ? 7.706 -1.156 4.832 1.00 93.69 187 ALA A CA 1
ATOM 1507 C C . ALA A 1 187 ? 7.838 -1.329 6.351 1.00 93.69 187 ALA A C 1
ATOM 1509 O O . ALA A 1 187 ? 8.933 -1.179 6.896 1.00 93.69 187 ALA A O 1
ATOM 1510 N N . LEU A 1 188 ? 6.764 -1.738 7.035 1.00 93.25 188 LEU A N 1
ATOM 1511 C CA . LEU A 1 188 ? 6.827 -2.067 8.462 1.00 93.25 188 LEU A CA 1
ATOM 1512 C C . LEU A 1 188 ? 7.774 -3.240 8.736 1.00 93.25 188 LEU A C 1
ATOM 1514 O O . LEU A 1 188 ? 8.557 -3.187 9.681 1.00 93.25 188 LEU A O 1
ATOM 1518 N N . ARG A 1 189 ? 7.729 -4.295 7.914 1.00 91.56 189 ARG A N 1
ATOM 1519 C CA . ARG A 1 189 ? 8.576 -5.488 8.091 1.00 91.56 189 ARG A CA 1
ATOM 1520 C C . ARG A 1 189 ? 10.061 -5.206 7.875 1.00 91.56 189 ARG A C 1
ATOM 1522 O O . ARG A 1 189 ? 10.887 -5.830 8.533 1.00 91.56 189 ARG A O 1
ATOM 1529 N N . ARG A 1 190 ? 10.409 -4.262 6.993 1.00 92.50 190 ARG A N 1
ATOM 1530 C CA . ARG A 1 190 ? 11.801 -3.830 6.782 1.00 92.50 190 ARG A CA 1
ATOM 1531 C C . ARG A 1 190 ? 12.409 -3.151 8.011 1.00 92.50 190 ARG A C 1
ATOM 1533 O O . ARG A 1 190 ? 13.627 -3.181 8.157 1.00 92.50 190 ARG A O 1
ATOM 1540 N N . ASN A 1 191 ? 11.595 -2.559 8.889 1.00 93.25 191 ASN A N 1
ATOM 1541 C CA . ASN A 1 191 ? 12.066 -1.870 10.088 1.00 93.25 191 ASN A CA 1
ATOM 1542 C C . ASN A 1 191 ? 11.422 -2.449 11.366 1.00 93.25 191 ASN A C 1
ATOM 1544 O O . ASN A 1 191 ? 10.351 -1.996 11.785 1.00 93.25 191 ASN A O 1
ATOM 1548 N N . PRO A 1 192 ? 12.095 -3.400 12.044 1.00 93.31 192 PRO A N 1
ATOM 1549 C CA . PRO A 1 192 ? 11.570 -4.051 13.246 1.00 93.31 192 PRO A CA 1
ATOM 1550 C C . PRO A 1 192 ? 11.202 -3.082 14.377 1.00 93.31 192 PRO A C 1
ATOM 1552 O O . PRO A 1 192 ? 10.217 -3.303 15.079 1.00 93.31 192 PRO A O 1
ATOM 1555 N N . LYS A 1 193 ? 11.950 -1.979 14.536 1.00 93.56 193 LYS A N 1
ATOM 1556 C CA . LYS A 1 193 ? 11.666 -0.966 15.565 1.00 93.56 193 LYS A CA 1
ATOM 1557 C C . LYS A 1 193 ? 10.346 -0.249 15.283 1.00 93.56 193 LYS A C 1
ATOM 1559 O O . LYS A 1 193 ? 9.527 -0.113 16.188 1.00 93.56 193 LYS A O 1
ATOM 1564 N N . LEU A 1 194 ? 10.113 0.158 14.031 1.00 93.19 194 LEU A N 1
ATOM 1565 C CA . LEU A 1 194 ? 8.838 0.761 13.623 1.00 93.19 194 LEU A CA 1
ATOM 1566 C C . LEU A 1 194 ? 7.681 -0.226 13.767 1.00 93.19 194 LEU A C 1
ATOM 1568 O O . LEU A 1 194 ? 6.616 0.157 14.248 1.00 93.19 194 LEU A O 1
ATOM 1572 N N . CYS A 1 195 ? 7.896 -1.493 13.406 1.00 94.62 195 CYS A N 1
ATOM 1573 C CA . CYS A 1 195 ? 6.897 -2.541 13.583 1.00 94.62 195 CYS A CA 1
ATOM 1574 C C . CYS A 1 195 ? 6.474 -2.673 15.054 1.00 94.62 195 CYS A C 1
ATOM 1576 O O . CYS A 1 195 ? 5.281 -2.658 15.352 1.00 94.62 195 CYS A O 1
ATOM 1578 N N . HIS A 1 196 ? 7.439 -2.713 15.976 1.00 95.00 196 HIS A N 1
ATOM 1579 C CA . HIS A 1 196 ? 7.172 -2.784 17.415 1.00 95.00 196 HIS A CA 1
ATOM 1580 C C . HIS A 1 196 ? 6.446 -1.543 17.948 1.00 95.00 196 HIS A C 1
ATOM 1582 O O . HIS A 1 196 ? 5.468 -1.660 18.689 1.00 95.00 196 HIS A O 1
ATOM 1588 N N . SER A 1 197 ? 6.872 -0.344 17.540 1.00 94.31 197 SER A N 1
ATOM 1589 C CA . SER A 1 197 ? 6.197 0.910 17.907 1.00 94.31 197 SER A CA 1
ATOM 1590 C C . SER A 1 197 ? 4.748 0.934 17.426 1.00 94.31 197 SER A C 1
ATOM 1592 O O . SER A 1 197 ? 3.842 1.277 18.188 1.00 94.31 197 SER A O 1
ATOM 1594 N N . PHE A 1 198 ? 4.510 0.498 16.188 1.00 95.62 198 PHE A N 1
ATOM 1595 C CA . PHE A 1 198 ? 3.167 0.396 15.636 1.00 95.62 198 PHE A CA 1
ATOM 1596 C C . PHE A 1 198 ? 2.317 -0.653 16.363 1.00 95.62 198 PHE A C 1
ATOM 1598 O O . PHE A 1 198 ? 1.150 -0.396 16.650 1.00 95.62 198 PHE A O 1
ATOM 1605 N N . GLN A 1 199 ? 2.886 -1.808 16.720 1.00 94.88 199 GLN A N 1
ATOM 1606 C CA . GLN A 1 199 ? 2.188 -2.826 17.513 1.00 94.88 199 GLN A CA 1
ATOM 1607 C C . GLN A 1 199 ? 1.758 -2.278 18.876 1.00 94.88 199 GLN A C 1
ATOM 1609 O O . GLN A 1 199 ? 0.591 -2.410 19.239 1.00 94.88 199 GLN A O 1
ATOM 1614 N N . ARG A 1 200 ? 2.645 -1.571 19.586 1.00 94.44 200 ARG A N 1
ATOM 1615 C CA . ARG A 1 200 ? 2.300 -0.912 20.857 1.00 94.44 200 ARG A CA 1
ATOM 1616 C C . ARG A 1 200 ? 1.164 0.094 20.699 1.00 94.44 200 ARG A C 1
ATOM 1618 O O . ARG A 1 200 ? 0.259 0.130 21.534 1.00 94.44 200 ARG A O 1
ATOM 1625 N N . TRP A 1 201 ? 1.201 0.909 19.645 1.00 95.12 201 TRP A N 1
ATOM 1626 C CA . TRP A 1 201 ? 0.110 1.835 19.339 1.00 95.12 201 TRP A CA 1
ATOM 1627 C C . TRP A 1 201 ? -1.199 1.085 19.057 1.00 95.12 201 TRP A C 1
ATOM 1629 O O . TRP A 1 201 ? -2.235 1.408 19.638 1.00 95.12 201 TRP A O 1
ATOM 1639 N N . ARG A 1 202 ? -1.146 0.028 18.241 1.00 94.56 202 ARG A N 1
ATOM 1640 C CA . ARG A 1 202 ? -2.302 -0.807 17.895 1.00 94.56 202 ARG A CA 1
ATOM 1641 C C . ARG A 1 202 ? -2.931 -1.443 19.133 1.00 94.56 202 ARG A C 1
ATOM 1643 O O . ARG A 1 202 ? -4.153 -1.462 19.257 1.00 94.56 202 ARG A O 1
ATOM 1650 N N . ASP A 1 203 ? -2.121 -1.919 20.070 1.00 95.00 203 ASP A N 1
ATOM 1651 C CA . ASP A 1 203 ? -2.611 -2.509 21.315 1.00 95.00 203 ASP A CA 1
ATOM 1652 C C . ASP A 1 203 ? -3.319 -1.467 22.190 1.00 95.00 203 ASP A C 1
ATOM 1654 O O . ASP A 1 203 ? -4.384 -1.748 22.747 1.00 95.00 203 ASP A O 1
ATOM 1658 N N . LYS A 1 204 ? -2.787 -0.237 22.265 1.00 94.25 204 LYS A N 1
ATOM 1659 C CA . LYS A 1 204 ? -3.470 0.888 22.928 1.00 94.25 204 LYS A CA 1
ATOM 1660 C C . LYS A 1 204 ? -4.804 1.209 22.245 1.00 94.25 204 LYS A C 1
ATOM 1662 O O . LYS A 1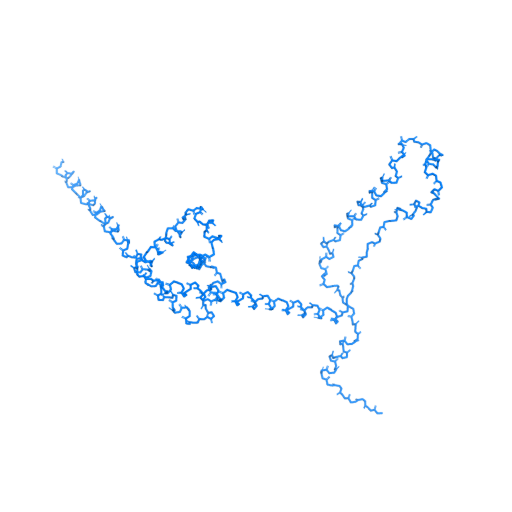 204 ? -5.827 1.285 22.926 1.00 94.25 204 LYS A O 1
ATOM 1667 N N . ALA A 1 205 ? -4.817 1.319 20.917 1.00 93.19 205 ALA A N 1
ATOM 1668 C CA . ALA A 1 205 ? -6.028 1.573 20.139 1.00 93.19 205 ALA A CA 1
ATOM 1669 C C . ALA A 1 205 ? -7.096 0.487 20.361 1.00 93.19 205 ALA A C 1
ATOM 1671 O O . ALA A 1 205 ? -8.262 0.794 20.611 1.00 93.19 205 ALA A O 1
ATOM 1672 N N . ASN A 1 206 ? -6.700 -0.788 20.377 1.00 92.88 206 ASN A N 1
ATOM 1673 C CA . ASN A 1 206 ? -7.602 -1.908 20.646 1.00 92.88 206 ASN A CA 1
ATOM 1674 C C . ASN A 1 206 ? -8.205 -1.852 22.055 1.00 92.88 206 ASN A C 1
ATOM 1676 O O . ASN A 1 206 ? -9.394 -2.126 22.223 1.00 92.88 206 ASN A O 1
ATOM 1680 N N . ARG A 1 207 ? -7.427 -1.449 23.069 1.00 92.94 207 ARG A N 1
ATOM 1681 C CA . ARG A 1 207 ? -7.949 -1.240 24.432 1.00 92.94 207 ARG A CA 1
ATOM 1682 C C . ARG A 1 207 ? -8.990 -0.123 24.470 1.00 92.94 207 ARG A C 1
ATOM 1684 O O . ARG A 1 207 ? -10.014 -0.287 25.132 1.00 92.94 207 ARG A O 1
ATOM 1691 N N . ILE A 1 208 ? -8.760 0.978 23.753 1.00 92.31 208 ILE A N 1
ATOM 1692 C CA . ILE A 1 208 ? -9.726 2.082 23.632 1.00 92.31 208 ILE A CA 1
ATOM 1693 C C . ILE A 1 208 ? -11.013 1.582 22.969 1.00 92.31 208 ILE A C 1
ATOM 1695 O O . ILE A 1 208 ? -12.097 1.754 23.523 1.00 92.31 208 ILE A O 1
ATOM 1699 N N . LEU A 1 209 ? -10.910 0.882 21.836 1.00 90.69 209 LEU A N 1
ATOM 1700 C CA . LEU A 1 209 ? -12.076 0.325 21.146 1.00 90.69 209 LEU A CA 1
ATOM 1701 C C . LEU A 1 209 ? -12.850 -0.671 22.015 1.00 90.69 209 LEU A C 1
ATOM 1703 O O . LEU A 1 209 ? -14.079 -0.632 22.033 1.00 90.69 209 LEU A O 1
ATOM 1707 N N . ALA A 1 210 ? -12.158 -1.525 22.770 1.00 90.62 210 ALA A N 1
ATOM 1708 C CA . ALA A 1 210 ? -12.795 -2.446 23.707 1.00 90.62 210 ALA A CA 1
ATOM 1709 C C . ALA A 1 210 ? -13.543 -1.692 24.819 1.00 90.62 210 ALA A C 1
ATOM 1711 O O . ALA A 1 210 ? -14.696 -2.013 25.110 1.00 90.62 210 ALA A O 1
ATOM 1712 N N . LYS A 1 211 ? -12.937 -0.646 25.401 1.00 90.69 211 LYS A N 1
ATOM 1713 C CA . LYS A 1 211 ? -13.608 0.219 26.387 1.00 90.69 211 LYS A CA 1
ATOM 1714 C C . LYS A 1 211 ? -14.866 0.876 25.808 1.00 90.69 211 LYS A C 1
ATOM 1716 O O . LYS A 1 211 ? -15.876 0.922 26.501 1.00 90.69 211 LYS A O 1
ATOM 1721 N N . LEU A 1 212 ? -14.829 1.325 24.551 1.00 86.50 212 LEU A N 1
ATOM 1722 C CA . LEU A 1 212 ? -15.977 1.948 23.880 1.00 86.50 212 LEU A CA 1
ATOM 1723 C C . LEU A 1 212 ? -17.106 0.952 23.555 1.00 86.50 212 LEU A C 1
ATOM 1725 O O . LEU A 1 212 ? -18.273 1.336 23.567 1.00 86.50 212 LEU A O 1
ATOM 1729 N N . ARG A 1 213 ? -16.789 -0.322 23.287 1.00 87.19 213 ARG A N 1
ATOM 1730 C CA . ARG A 1 213 ? -17.790 -1.365 22.977 1.00 87.19 213 ARG A CA 1
ATOM 1731 C C . ARG A 1 213 ? -18.483 -1.933 24.216 1.00 87.19 213 ARG A C 1
ATOM 1733 O O . ARG A 1 213 ? -19.688 -2.184 24.167 1.00 87.19 213 ARG A O 1
ATOM 1740 N N . ARG A 1 214 ? -17.764 -2.057 25.338 1.00 87.31 214 ARG A N 1
ATOM 1741 C CA . ARG A 1 214 ? -18.260 -2.665 26.591 1.00 87.31 214 ARG A CA 1
ATOM 1742 C C . ARG A 1 214 ? -19.636 -2.161 27.059 1.00 87.31 214 ARG A C 1
ATOM 1744 O O . ARG A 1 214 ? -20.461 -2.995 27.426 1.00 87.31 214 ARG A O 1
ATOM 1751 N N . PRO A 1 215 ? -19.944 -0.847 27.075 1.00 89.50 215 PRO A N 1
ATOM 1752 C CA . PRO A 1 215 ? -21.262 -0.376 27.506 1.00 89.50 215 PRO A CA 1
ATOM 1753 C C . PRO A 1 215 ? -22.395 -0.849 26.590 1.00 89.50 215 PRO A C 1
ATOM 1755 O O . PRO A 1 215 ? -23.482 -1.173 27.066 1.00 89.50 215 PRO A O 1
ATOM 1758 N N . HIS A 1 216 ? -22.148 -0.898 25.280 1.00 85.88 216 HIS A N 1
ATOM 1759 C CA . HIS A 1 216 ? -23.129 -1.353 24.299 1.00 85.88 216 HIS A CA 1
ATOM 1760 C C . HIS A 1 216 ? -23.367 -2.865 24.412 1.00 85.88 216 HIS A C 1
ATOM 1762 O O . HIS A 1 216 ? -24.513 -3.311 24.393 1.00 85.88 216 HIS A O 1
ATOM 1768 N N . GLU A 1 217 ? -22.298 -3.642 24.593 1.00 87.38 217 GLU A N 1
ATOM 1769 C CA . GLU A 1 217 ? -22.361 -5.090 24.835 1.00 87.38 217 GLU A CA 1
ATOM 1770 C C . GLU A 1 217 ? -23.153 -5.407 26.111 1.00 87.38 217 GLU A C 1
ATOM 1772 O O . GLU A 1 217 ? -24.111 -6.173 26.054 1.00 87.38 217 GLU A O 1
ATOM 1777 N N . ARG A 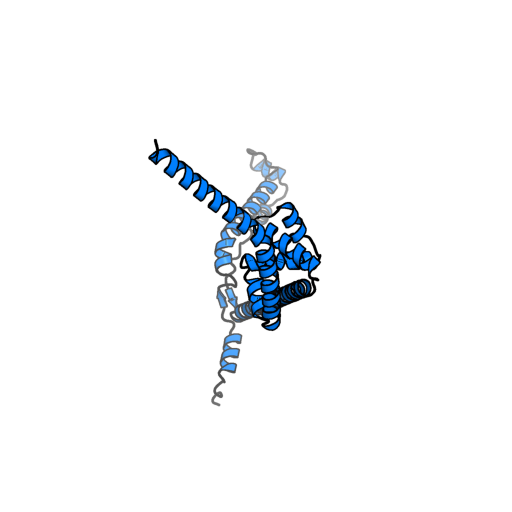1 218 ? -22.878 -4.712 27.224 1.00 90.69 218 ARG A N 1
ATOM 1778 C CA . ARG A 1 218 ? -23.649 -4.863 28.473 1.00 90.69 218 ARG A CA 1
ATOM 1779 C C . ARG A 1 218 ? -25.137 -4.559 28.294 1.00 90.69 218 ARG A C 1
ATOM 1781 O O . ARG A 1 218 ? -25.981 -5.285 28.813 1.00 90.69 218 ARG A O 1
ATOM 1788 N N . LYS A 1 219 ? -25.486 -3.501 27.552 1.00 92.75 219 LYS A N 1
ATOM 1789 C CA . LYS A 1 219 ? -26.894 -3.170 27.260 1.00 92.75 219 LYS A CA 1
ATOM 1790 C C . LYS A 1 219 ? -27.571 -4.248 26.407 1.00 92.75 219 LYS A C 1
ATOM 1792 O O . LYS A 1 219 ? -28.739 -4.556 26.633 1.00 92.75 219 LYS A O 1
ATOM 1797 N N . LEU A 1 220 ? -26.861 -4.822 25.436 1.00 91.44 220 LEU A N 1
ATOM 1798 C CA . LEU A 1 220 ? -27.349 -5.953 24.642 1.00 91.44 220 LEU A CA 1
ATOM 1799 C C . LEU A 1 220 ? -27.578 -7.193 25.513 1.00 91.44 220 LEU A C 1
ATOM 1801 O O . LEU A 1 220 ? -28.651 -7.789 25.443 1.00 91.44 220 LEU A O 1
ATOM 1805 N N . GLU A 1 221 ? -26.621 -7.544 26.370 1.00 92.06 221 GLU A N 1
ATOM 1806 C CA . GLU A 1 221 ? -26.729 -8.671 27.304 1.00 92.06 221 GLU A CA 1
ATOM 1807 C C . GLU A 1 221 ? -27.921 -8.511 28.252 1.00 92.06 221 GLU A C 1
ATOM 1809 O O . GLU A 1 221 ? -28.713 -9.441 28.410 1.00 92.06 221 GLU A O 1
ATOM 1814 N N . GLN A 1 222 ? -28.112 -7.312 28.812 1.00 93.44 222 GLN A N 1
ATOM 1815 C CA . GLN A 1 222 ? -29.272 -6.988 29.647 1.00 93.44 222 GLN A CA 1
ATOM 1816 C C . GLN A 1 222 ? -30.593 -7.169 28.888 1.00 93.44 222 GLN A C 1
ATOM 1818 O O . GLN A 1 222 ? -31.524 -7.782 29.415 1.00 93.44 222 GLN A O 1
ATOM 1823 N N . LYS A 1 223 ? -30.677 -6.702 27.633 1.00 94.19 223 LYS A N 1
ATOM 1824 C CA . LYS A 1 223 ? -31.864 -6.901 26.781 1.00 94.19 223 LYS A CA 1
ATOM 1825 C C . LYS A 1 223 ? -32.136 -8.382 26.514 1.00 94.19 223 LYS A C 1
ATOM 1827 O O . LYS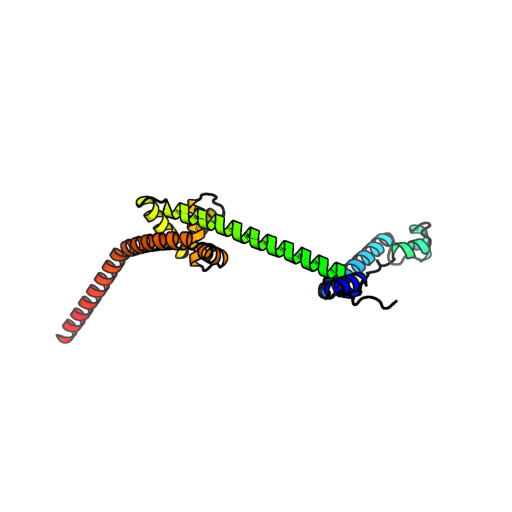 A 1 223 ? -33.280 -8.821 26.619 1.00 94.19 223 LYS A O 1
ATOM 1832 N N . VAL A 1 224 ? -31.100 -9.163 26.205 1.00 95.06 224 VAL A N 1
ATOM 1833 C CA . VAL A 1 224 ? -31.220 -10.610 25.962 1.00 95.06 224 VAL A CA 1
ATOM 1834 C C . VAL A 1 224 ? -31.660 -11.346 27.230 1.00 95.06 224 VAL A C 1
ATOM 1836 O O . VAL A 1 224 ? -32.544 -12.203 27.166 1.00 95.06 224 VAL A O 1
ATOM 1839 N N . ALA A 1 225 ? -31.096 -11.003 28.389 1.00 95.00 225 ALA A N 1
ATOM 1840 C CA . ALA A 1 225 ? -31.480 -11.579 29.675 1.00 95.00 225 ALA A CA 1
ATOM 1841 C C . ALA A 1 225 ? -32.940 -11.253 30.033 1.00 95.00 225 ALA A C 1
ATOM 1843 O O . ALA A 1 225 ? -33.698 -12.151 30.410 1.00 95.00 225 ALA A O 1
ATOM 1844 N N . ALA A 1 226 ? -33.365 -10.001 29.839 1.00 95.06 226 ALA A N 1
ATOM 1845 C CA . ALA A 1 226 ? -34.750 -9.583 30.042 1.00 95.06 226 ALA A CA 1
ATOM 1846 C C . ALA A 1 226 ? -35.713 -10.344 29.116 1.00 95.06 226 ALA A C 1
ATOM 1848 O O . ALA A 1 226 ? -36.716 -10.884 29.582 1.00 95.06 226 ALA A O 1
ATOM 1849 N N . ALA A 1 227 ? -35.378 -10.480 27.829 1.00 94.81 227 ALA A N 1
ATOM 1850 C CA . ALA A 1 227 ? -36.179 -11.243 26.873 1.00 94.81 227 ALA A CA 1
ATOM 1851 C C . ALA A 1 227 ? -36.302 -12.727 27.264 1.00 94.81 227 ALA A C 1
ATOM 1853 O O . ALA A 1 227 ? -37.396 -13.295 27.201 1.00 94.81 227 ALA A O 1
ATOM 1854 N N . LYS A 1 228 ? -35.209 -13.356 27.726 1.00 96.00 228 LYS A N 1
ATOM 1855 C CA . LYS A 1 228 ? -35.234 -14.731 28.255 1.00 96.00 228 LYS A CA 1
ATOM 1856 C C . LYS A 1 228 ? -36.148 -14.850 29.475 1.00 96.00 228 LYS A C 1
ATOM 1858 O O . LYS A 1 228 ? -36.952 -15.779 29.528 1.00 96.00 228 LYS A O 1
ATOM 1863 N N . LYS A 1 229 ? -36.072 -13.901 30.414 1.00 94.62 229 LYS A N 1
ATOM 1864 C CA . LYS A 1 229 ? -36.917 -13.879 31.618 1.00 94.62 229 LYS A CA 1
ATOM 1865 C C . LYS A 1 229 ? -38.398 -13.730 31.262 1.00 94.62 229 LYS A C 1
ATOM 1867 O O . LYS A 1 229 ? -39.215 -14.511 31.738 1.00 94.62 229 LYS A O 1
ATOM 1872 N N . ILE A 1 230 ? -38.737 -12.810 30.357 1.00 94.75 230 ILE A N 1
ATOM 1873 C CA . ILE A 1 230 ? -40.111 -12.632 29.855 1.00 94.75 230 ILE A CA 1
ATOM 1874 C C . ILE A 1 230 ? -40.619 -13.919 2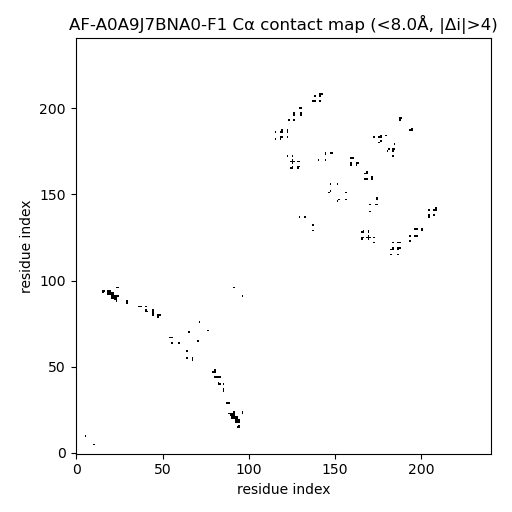9.193 1.00 94.75 230 ILE A C 1
ATOM 1876 O O . ILE A 1 230 ? -41.739 -14.350 29.456 1.00 94.75 230 ILE A O 1
ATOM 1880 N N . LYS A 1 231 ? -39.796 -14.570 28.361 1.00 95.19 231 LYS A N 1
ATOM 1881 C CA . LYS A 1 231 ? -40.164 -15.833 27.706 1.00 95.19 231 LYS A CA 1
ATOM 1882 C C . LYS A 1 231 ? -40.412 -16.960 28.715 1.00 95.19 231 LYS A C 1
ATOM 1884 O O . LYS A 1 231 ? -41.340 -17.739 28.517 1.00 95.19 231 LYS A O 1
ATOM 1889 N N . ALA A 1 232 ? -39.609 -17.048 29.775 1.00 93.25 232 ALA A N 1
ATOM 1890 C CA . ALA A 1 232 ? -39.803 -18.024 30.847 1.00 93.25 232 ALA A CA 1
ATOM 1891 C C . ALA A 1 232 ? -41.114 -17.778 31.611 1.00 93.25 232 ALA A C 1
ATOM 1893 O O . ALA A 1 232 ? -41.889 -18.712 31.786 1.00 93.25 232 ALA A O 1
ATOM 1894 N N . LEU A 1 233 ? -41.406 -16.522 31.969 1.00 92.69 233 LEU A N 1
ATOM 1895 C CA . LEU A 1 233 ? -42.653 -16.147 32.648 1.00 92.69 233 LEU A CA 1
ATOM 1896 C C . LEU A 1 233 ? -43.894 -16.450 31.799 1.00 92.69 233 LEU A C 1
ATOM 1898 O O . LEU A 1 233 ? -44.859 -17.012 32.304 1.00 92.69 233 LEU A O 1
ATOM 1902 N N . ARG A 1 234 ? -43.856 -16.151 30.492 1.00 91.38 234 ARG A N 1
ATOM 1903 C CA . ARG A 1 234 ? -44.955 -16.489 29.567 1.00 91.38 234 ARG A CA 1
ATOM 1904 C C . ARG A 1 234 ? -45.206 -17.997 29.478 1.00 91.38 234 ARG A C 1
ATOM 1906 O O . ARG A 1 234 ? -46.352 -18.410 29.390 1.00 91.38 234 ARG A O 1
ATOM 1913 N N . ARG A 1 235 ? -44.145 -18.811 29.503 1.00 89.06 235 ARG A N 1
ATOM 1914 C CA . ARG A 1 235 ? -44.255 -20.279 29.494 1.00 89.06 235 ARG A CA 1
ATOM 1915 C C . ARG A 1 235 ? -44.793 -20.848 30.804 1.00 89.06 235 ARG A C 1
ATOM 1917 O O . ARG A 1 235 ? -45.467 -21.864 30.753 1.00 89.06 235 ARG A O 1
ATOM 1924 N N . ALA A 1 236 ? -44.460 -20.234 31.940 1.00 86.00 236 ALA A N 1
ATOM 1925 C CA . ALA A 1 236 ? -44.997 -20.631 33.238 1.00 86.00 236 ALA A CA 1
ATOM 1926 C C . ALA A 1 236 ? -46.500 -20.336 33.309 1.00 86.00 236 ALA A C 1
ATOM 1928 O O . ALA A 1 236 ? -47.275 -21.244 33.560 1.00 86.00 236 ALA A O 1
ATOM 1929 N N . LYS A 1 237 ? -46.914 -19.118 32.931 1.00 85.19 237 LYS A N 1
ATOM 1930 C CA . LYS A 1 237 ? -48.334 -18.743 32.903 1.00 85.19 237 LYS A CA 1
ATOM 1931 C C . LYS A 1 237 ? -49.182 -19.666 32.013 1.00 85.19 237 LYS A C 1
ATOM 1933 O O . LYS A 1 237 ? -50.256 -20.064 32.417 1.00 85.19 237 LYS A O 1
ATOM 1938 N N . ALA A 1 238 ? -48.674 -20.050 30.841 1.00 80.31 238 ALA A N 1
ATOM 1939 C CA . ALA A 1 238 ? -49.366 -20.967 29.930 1.00 80.31 238 ALA A CA 1
ATOM 1940 C C . ALA A 1 238 ? -49.403 -22.441 30.395 1.00 80.31 238 ALA A C 1
ATOM 1942 O O . ALA A 1 238 ? -49.944 -23.274 29.681 1.00 80.31 238 ALA A O 1
ATOM 1943 N N . LYS A 1 239 ? -48.750 -22.791 31.511 1.00 75.62 239 LYS A N 1
ATOM 1944 C CA . LYS A 1 239 ? -48.860 -24.114 32.151 1.00 75.62 239 LYS A CA 1
ATOM 1945 C C . LYS A 1 239 ? -49.855 -24.132 33.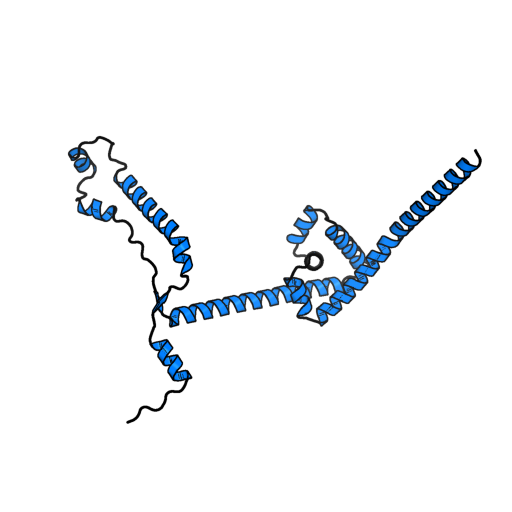312 1.00 75.62 239 LYS A C 1
ATOM 1947 O O . LYS A 1 239 ? -50.250 -25.218 33.719 1.00 75.62 239 LYS A O 1
ATOM 1952 N N . ASP A 1 240 ? -50.173 -22.959 33.854 1.00 71.06 240 ASP A N 1
ATOM 1953 C CA . ASP A 1 240 ? -51.111 -22.787 34.965 1.00 71.06 240 ASP A CA 1
ATOM 1954 C C . ASP A 1 240 ? -52.554 -22.532 34.465 1.00 71.06 240 ASP A C 1
ATOM 1956 O O . ASP A 1 240 ? -53.478 -22.481 35.272 1.00 71.06 240 ASP A O 1
ATOM 1960 N N . GLU A 1 241 ? -52.732 -22.370 33.145 1.00 59.78 241 GLU A N 1
ATOM 1961 C CA . GLU A 1 241 ? -54.007 -22.334 32.401 1.00 59.78 241 GLU A CA 1
ATOM 1962 C C . GLU A 1 241 ? -54.259 -23.691 31.724 1.00 59.78 241 GLU A C 1
ATOM 1964 O O . GLU A 1 241 ? -55.428 -24.139 31.733 1.00 59.78 241 GLU A O 1
#

Foldseek 3Di:
DDDDDDDPVRVVVVVLVVFDKDFDLCNVVCVVCVVVVVVVLVVVLVVLVCVLCVVPDPPDDPVVNDVVNPPCPPVNVCVSNDRDPDDDPTIDTPNVSVVVVVVVVVVVVVVVVVLLVVLLVLLLLLLVVLLPDDPVRNLVLLVVLVCVLVVHDPVVVVCLVPDPDSSSSSSVLVSCVVVPPPSNVVSLVVDVVSVVSVVVSVVVSVVSVVVVCVVVVVVVVVVVVVVVVVVVVVVVVVVVD

Solvent-accessible surface area (backbone atoms only — not comparable to full-atom values): 13750 Å² total; per-residue (Å²): 133,85,78,79,85,72,50,76,66,55,52,52,53,50,59,51,70,64,54,52,72,35,74,30,95,53,68,61,54,50,70,67,44,46,61,56,52,52,50,49,48,51,49,52,45,51,50,51,49,47,64,73,46,66,86,59,64,93,86,63,52,75,68,56,54,54,63,76,58,57,89,64,48,73,66,51,57,57,61,72,63,54,66,74,82,80,79,78,84,62,62,36,38,47,53,60,50,49,51,56,51,47,54,50,46,52,55,50,50,51,51,50,52,53,50,51,53,51,42,35,52,54,50,52,49,24,46,47,53,65,67,68,49,50,76,69,58,42,51,54,52,47,52,52,47,56,45,47,76,73,71,41,60,70,67,58,50,55,48,42,74,70,44,83,48,63,66,44,44,24,50,50,49,53,51,42,46,74,73,60,38,62,65,56,52,50,32,35,67,76,33,65,68,58,37,52,54,42,49,55,48,50,53,53,47,51,52,51,53,49,62,67,44,48,63,58,51,52,53,50,51,51,51,53,51,49,53,51,52,52,53,49,52,54,56,52,55,67,69,80,108

Sequence (241 aa):
MPKEPKTPQEKKLLELKKDYFTFSRDPHAFRKTWKRKKVLANQEYRRKSAELFAHVTPGASAEDVELVVGDVTTSHLQKGIARTKLIKWGTVSLGEKIKAKLEKREQTVGRRANRHRLMDAITASAVTTLGSLEENQLTDVVRRIALLLRGGDPMEWARLYQSSDPLDRAIFFVERLSRGDSYYVDALRRNPKLCHSFQRWRDKANRILAKLRRPHERKLEQKVAAAKKIKALRRAKAKDE

Nearest PDB structures (foldseek):
  3g67-assembly1_A  TM=2.739E-01  e=7.683E+00  Thermotoga maritima
  3id6-assembly1_A-2  TM=2.353E-01  e=5.531E+00  Saccharolobus solfataricus